Protein 1YLX (pdb70)

Secondary structure (DSSP, 8-state):
--B-HHHHHHHHHHHH---TT--S-EEEEEEE-STTEEEEEEEE-STT--EE--EEE-TTS-EEE--S-EEEEETTEEEEEE-STTT--TTT--/--B-HHHHHHHHHHHH---TT--S-EEEEEEE-STTEEEEEEEE-STT--EE--EEE-TTS-EEE--S-EEEEETTEEEEEE-STTT--HHHH-

CATH classification: 3.30.70.1480

Solvent-accessible surface area: 10688 Å² total

Radius of gyration: 16.12 Å; Cα contacts (8 Å, |Δi|>4): 373; chains: 2; bounding box: 30×35×43 Å

B-factor: mean 19.8, std 9.34, range [5.17, 59.85]

Nearest PDB structures (foldseek):
  1ylx-assembly1_B  TM=1.006E+00  e=6.248E-15  Geobacillus stearothermophilus
  6ezd-assembly2_D  TM=4.744E-01  e=3.913E+00  Candidatus Methanomethylophilus alvi Mx1201
  8cgm-assembly2_B  TM=3.821E-01  e=2.788E+00  Porphyromonas gingivalis ATCC 33277
  6jp2-assembly2_D  TM=4.304E-01  e=3.698E+00  Methanomethylophilus alvi
  3dsq-assembly1_A  TM=4.473E-01  e=9.133E+00  Desulfitobacterium hafniense

Organism: Geobacillus kaustophilus (strain HTA426) (NCBI:txid235909)

Structure (mmCIF, N/CA/C/O backbone):
data_1YLX
#
_entry.id   1YLX
#
_cell.length_a   34.189
_cell.length_b   70.156
_cell.length_c   81.361
_cell.angle_alpha   90.00
_cell.angle_beta   90.00
_cell.angle_gamma   90.00
#
_symmetry.space_group_name_H-M   'P 21 21 21'
#
loop_
_entity.id
_entity.type
_entity.pdbx_description
1 polymer 'hypothetical protein APC35702'
2 water water
#
loop_
_atom_site.group_PDB
_atom_site.id
_atom_site.type_symbol
_atom_site.label_atom_id
_atom_site.label_alt_id
_atom_site.label_comp_id
_atom_site.label_asym_id
_atom_site.label_entity_id
_atom_site.label_seq_id
_atom_site.pdbx_PDB_ins_code
_atom_site.Cartn_x
_atom_site.Cartn_y
_atom_site.Cartn_z
_atom_site.occupancy
_atom_site.B_iso_or_equiv
_atom_site.auth_seq_id
_atom_site.auth_comp_id
_atom_site.auth_asym_id
_atom_site.auth_atom_id
_atom_site.pdbx_PDB_model_num
ATOM 9 N N . GLU A 1 5 ? 32.179 47.171 -3.152 1.00 40.55 2 GLU A N 1
ATOM 10 C CA . GLU A 1 5 ? 31.126 48.127 -3.483 1.00 37.85 2 GLU A CA 1
ATOM 11 C C . GLU A 1 5 ? 30.021 48.146 -2.431 1.00 34.19 2 GLU A C 1
ATOM 12 O O . GLU A 1 5 ? 29.072 47.364 -2.497 1.00 35.26 2 GLU A O 1
ATOM 18 N N . PHE A 1 6 ? 30.148 49.049 -1.465 1.00 29.92 3 PHE A N 1
ATOM 19 C CA . PHE A 1 6 ? 29.165 49.174 -0.396 1.00 26.00 3 PHE A CA 1
ATOM 20 C C . PHE A 1 6 ? 27.923 49.955 -0.805 1.00 24.75 3 PHE A C 1
ATOM 21 O O . PHE A 1 6 ? 27.996 50.926 -1.563 1.00 23.40 3 PHE A O 1
ATOM 29 N N . ALA A 1 7 ? 26.780 49.514 -0.291 1.00 21.49 4 ALA A N 1
ATOM 30 C CA . ALA A 1 7 ? 25.500 50.152 -0.557 1.00 19.62 4 ALA A CA 1
ATOM 31 C C . ALA A 1 7 ? 24.633 49.974 0.681 1.00 18.87 4 ALA A C 1
ATOM 32 O O . ALA A 1 7 ? 24.779 48.992 1.411 1.00 17.73 4 ALA A O 1
ATOM 34 N N . PRO A 1 8 ? 23.726 50.926 0.944 1.00 17.50 5 PRO A N 1
ATOM 35 C CA . PRO A 1 8 ? 22.850 50.830 2.115 1.00 17.19 5 PRO A CA 1
ATOM 36 C C . PRO A 1 8 ? 22.098 49.507 2.104 1.00 16.55 5 PRO A C 1
ATOM 37 O O . PRO A 1 8 ? 21.801 48.966 1.039 1.00 15.43 5 PRO A O 1
ATOM 41 N N . ARG A 1 9 ? 21.798 48.984 3.287 1.00 15.39 6 ARG A N 1
ATOM 42 C CA . ARG A 1 9 ? 21.082 47.719 3.380 1.00 15.14 6 ARG A CA 1
ATOM 43 C C . ARG A 1 9 ? 19.797 47.736 2.556 1.00 15.62 6 ARG A C 1
ATOM 44 O O . ARG A 1 9 ? 19.500 46.778 1.845 1.00 14.90 6 ARG A O 1
ATOM 52 N N . SER A 1 10 ? 19.041 48.827 2.655 1.00 15.00 7 SER A N 1
ATOM 53 C CA . SER A 1 10 ? 17.780 48.950 1.924 1.00 15.71 7 SER A CA 1
ATOM 54 C C . SER A 1 10 ? 17.952 48.732 0.425 1.00 15.32 7 SER A C 1
ATOM 55 O O . SER A 1 10 ? 17.097 48.130 -0.222 1.00 15.59 7 SER A O 1
ATOM 58 N N . VAL A 1 11 ? 19.060 49.223 -0.125 1.00 14.71 8 VAL A N 1
ATOM 59 C CA . VAL A 1 11 ? 19.340 49.073 -1.549 1.00 14.28 8 VAL A CA 1
ATOM 60 C C . VAL A 1 11 ? 19.579 47.606 -1.891 1.00 13.55 8 VAL A C 1
ATOM 61 O O . VAL A 1 11 ? 19.061 47.098 -2.883 1.00 13.63 8 VAL A O 1
ATOM 65 N N . VAL A 1 12 ? 20.369 46.932 -1.062 1.00 11.40 9 VAL A N 1
ATOM 66 C CA . VAL A 1 12 ? 20.669 45.519 -1.273 1.00 12.21 9 VAL A CA 1
ATOM 67 C C . VAL A 1 12 ? 19.397 44.677 -1.185 1.00 11.59 9 VAL A C 1
ATOM 68 O O . VAL A 1 12 ? 19.143 43.826 -2.045 1.00 10.03 9 VAL A O 1
ATOM 72 N N . ILE A 1 13 ? 18.593 44.924 -0.155 1.00 11.25 10 ILE A N 1
ATOM 73 C CA . ILE A 1 13 ? 17.349 44.183 0.024 1.00 12.88 10 ILE A CA 1
ATOM 74 C C . ILE A 1 13 ? 16.437 44.355 -1.188 1.00 13.72 10 ILE A C 1
ATOM 75 O O . ILE A 1 13 ? 15.895 43.384 -1.701 1.00 12.57 10 ILE A O 1
ATOM 80 N N . GLU A 1 14 ? 16.269 45.590 -1.649 1.00 13.28 11 GLU A N 1
ATOM 81 C CA . GLU A 1 14 ? 15.417 45.831 -2.806 1.00 14.15 11 GLU A CA 1
ATOM 82 C C . GLU A 1 14 ? 15.894 45.093 -4.054 1.00 12.82 11 GLU A C 1
ATOM 83 O O . GLU A 1 14 ? 15.081 44.669 -4.871 1.00 13.08 11 GLU A O 1
ATOM 89 N N . GLU A 1 15 ? 17.205 44.931 -4.213 1.00 12.24 12 GLU A N 1
ATOM 90 C CA . GLU A 1 15 ? 17.713 44.216 -5.374 1.00 13.04 12 GLU A CA 1
ATOM 91 C C . GLU A 1 15 ? 17.330 42.737 -5.270 1.00 12.13 12 GLU A C 1
ATOM 92 O O . GLU A 1 15 ? 17.042 42.087 -6.277 1.00 11.25 12 GLU A O 1
ATOM 98 N N . PHE A 1 16 ? 17.327 42.201 -4.054 1.00 10.96 13 PHE A N 1
ATOM 99 C CA . PHE A 1 16 ? 16.937 40.806 -3.882 1.00 9.57 13 PHE A CA 1
ATOM 100 C C . PHE A 1 16 ? 15.435 40.693 -4.110 1.00 11.08 13 PHE A C 1
ATOM 101 O O . PHE A 1 16 ? 14.954 39.706 -4.665 1.00 12.19 13 PHE A O 1
ATOM 109 N N . ILE A 1 17 ? 14.691 41.710 -3.687 1.00 10.93 14 ILE A N 1
ATOM 110 C CA . ILE A 1 17 ? 13.246 41.693 -3.874 1.00 12.13 14 ILE A CA 1
ATOM 111 C C . ILE A 1 17 ? 12.895 41.731 -5.362 1.00 13.09 14 ILE A C 1
ATOM 112 O O . ILE A 1 17 ? 11.922 41.104 -5.787 1.00 12.79 14 ILE A O 1
ATOM 117 N N . ASP A 1 18 ? 13.694 42.437 -6.159 1.00 13.55 15 ASP A N 1
ATOM 118 C CA . ASP A 1 18 ? 13.427 42.521 -7.597 1.00 16.80 15 ASP A CA 1
ATOM 119 C C . ASP A 1 18 ? 13.484 41.163 -8.287 1.00 17.05 15 ASP A C 1
ATOM 120 O O . ASP A 1 18 ? 12.774 40.922 -9.261 1.00 17.29 15 ASP A O 1
ATOM 125 N N . THR A 1 19 ? 14.337 40.278 -7.786 1.00 15.79 16 THR A N 1
ATOM 126 C CA . THR A 1 19 ? 14.494 38.957 -8.377 1.00 16.14 16 THR A CA 1
ATOM 127 C C . THR A 1 19 ? 13.517 37.927 -7.809 1.00 15.07 16 THR A C 1
ATOM 128 O O . THR A 1 19 ? 13.357 36.841 -8.365 1.00 15.21 16 THR A O 1
ATOM 132 N N . LEU A 1 20 ? 12.839 38.287 -6.724 1.00 15.96 17 LEU A N 1
ATOM 133 C CA . LEU A 1 20 ? 11.897 37.385 -6.066 1.00 16.66 17 LEU A CA 1
ATOM 134 C C . LEU A 1 20 ? 10.806 36.821 -6.984 1.00 16.17 17 LEU A C 1
ATOM 135 O O . LEU A 1 20 ? 10.714 35.607 -7.167 1.00 15.42 17 LEU A O 1
ATOM 140 N N . GLU A 1 21 ? 9.981 37.694 -7.556 1.00 17.27 18 GLU A N 1
ATOM 141 C CA . GLU A 1 21 ? 8.902 37.255 -8.442 1.00 18.29 18 GLU A CA 1
ATOM 142 C C . GLU A 1 21 ? 9.422 36.497 -9.667 1.00 16.72 18 GLU A C 1
ATOM 143 O O . GLU A 1 21 ? 8.873 35.458 -10.038 1.00 17.53 18 GLU A O 1
ATOM 149 N N . PRO A 1 22 ? 10.477 37.009 -10.32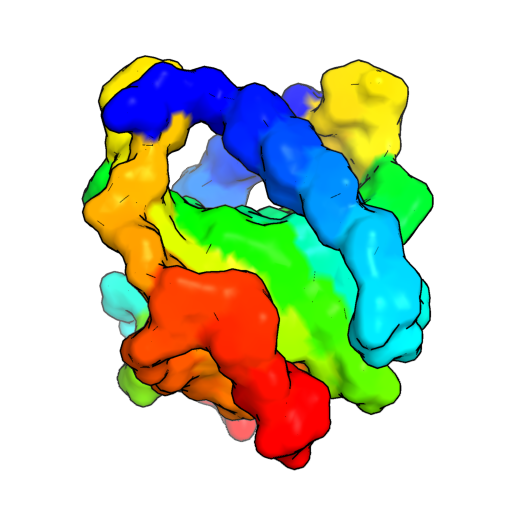0 1.00 16.57 19 PRO A N 1
ATOM 150 C CA . PRO A 1 22 ? 11.007 36.306 -11.494 1.00 15.54 19 PRO A CA 1
ATOM 151 C C . PRO A 1 22 ? 11.476 34.893 -11.145 1.00 16.49 19 PRO A C 1
ATOM 152 O O . PRO A 1 22 ? 11.258 33.944 -11.903 1.00 14.00 19 PRO A O 1
ATOM 172 N N . GLU A 1 25 ? 8.447 32.593 -10.477 1.00 13.88 22 GLU A N 1
ATOM 173 C CA . GLU A 1 25 ? 7.785 32.205 -11.717 1.00 13.10 22 GLU A CA 1
ATOM 174 C C . GLU A 1 25 ? 8.618 31.180 -12.476 1.00 12.99 22 GLU A C 1
ATOM 175 O O . GLU A 1 25 ? 8.088 30.197 -12.983 1.00 13.97 22 GLU A O 1
ATOM 181 N N . ALA A 1 26 ? 9.925 31.408 -12.545 1.00 13.07 23 ALA A N 1
ATOM 182 C CA . ALA A 1 26 ? 10.816 30.504 -13.264 1.00 14.97 23 ALA A CA 1
ATOM 183 C C . ALA A 1 26 ? 10.860 29.091 -12.690 1.00 15.70 23 ALA A C 1
ATOM 184 O O . ALA A 1 26 ? 10.973 28.117 -13.439 1.00 16.27 23 ALA A O 1
ATOM 186 N N . TYR A 1 27 ? 10.767 28.971 -11.369 1.00 14.95 24 TYR A N 1
ATOM 187 C CA . TYR A 1 27 ? 10.828 27.658 -10.732 1.00 15.29 24 TYR A CA 1
ATOM 188 C C . TYR A 1 27 ? 9.498 27.162 -10.173 1.00 16.62 24 TYR A C 1
ATOM 189 O O . TYR A 1 27 ? 9.447 26.133 -9.494 1.00 17.33 24 TYR A O 1
ATOM 198 N N . GLY A 1 28 ? 8.422 27.884 -10.472 1.00 17.14 25 GLY A N 1
ATOM 199 C CA .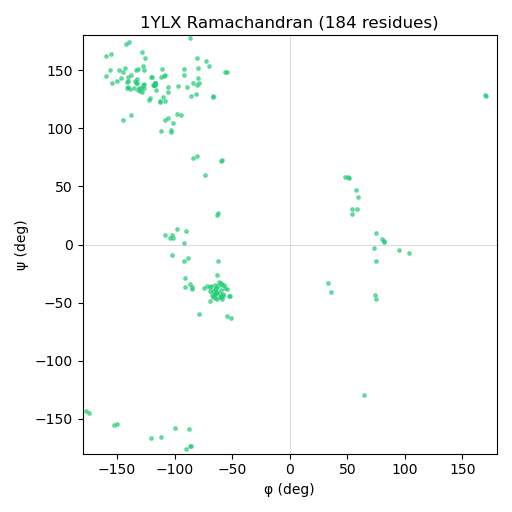 GLY A 1 28 ? 7.103 27.493 -10.000 1.00 17.61 25 GLY A CA 1
ATOM 200 C C . GLY A 1 28 ? 6.999 27.420 -8.489 1.00 19.49 25 GLY A C 1
ATOM 201 O O . GLY A 1 28 ? 6.370 26.512 -7.943 1.00 19.74 25 GLY A O 1
ATOM 202 N N . LEU A 1 29 ? 7.609 28.386 -7.810 1.00 18.86 26 LEU A N 1
ATOM 203 C CA . LEU A 1 29 ? 7.596 28.422 -6.353 1.00 19.39 26 LEU A CA 1
ATOM 204 C C . LEU A 1 29 ? 6.389 29.202 -5.859 1.00 20.52 26 LEU A C 1
ATOM 205 O O . LEU A 1 29 ? 6.072 30.275 -6.375 1.00 21.03 26 LEU A O 1
ATOM 210 N N . ASP A 1 30 ? 5.727 28.655 -4.847 1.00 21.38 27 ASP A N 1
ATOM 211 C CA . ASP A 1 30 ? 4.532 29.264 -4.278 1.00 22.25 27 ASP A CA 1
ATOM 212 C C . ASP A 1 30 ? 4.784 30.229 -3.119 1.00 20.08 27 ASP A C 1
ATOM 213 O O . ASP A 1 30 ? 4.098 31.241 -2.991 1.00 22.28 27 ASP A O 1
ATOM 218 N N . GLN A 1 31 ? 5.761 29.920 -2.275 1.00 19.29 28 GLN A N 1
ATOM 219 C CA . GLN A 1 31 ? 6.042 30.765 -1.120 1.00 17.95 28 GLN A CA 1
ATOM 220 C C . GLN A 1 31 ? 7.536 30.967 -0.895 1.00 15.69 28 GLN A C 1
ATOM 221 O O . GLN A 1 31 ? 8.253 30.039 -0.522 1.00 14.43 28 GLN A O 1
ATOM 227 N N . VAL A 1 32 ? 7.994 32.193 -1.121 1.00 14.34 29 VAL A N 1
ATOM 228 C CA . VAL A 1 32 ? 9.404 32.533 -0.954 1.00 12.73 29 VAL A CA 1
ATOM 229 C C . VAL A 1 32 ? 9.512 33.914 -0.331 1.00 12.64 29 VAL A C 1
ATOM 230 O O . VAL A 1 32 ? 8.711 34.804 -0.625 1.00 12.65 29 VAL A O 1
ATOM 234 N N . GLY A 1 33 ? 10.506 34.094 0.530 1.00 11.17 30 GLY A N 1
ATOM 235 C CA . GLY A 1 33 ? 10.694 35.388 1.156 1.00 10.42 30 GLY A CA 1
ATOM 236 C C . GLY A 1 33 ? 12.168 35.729 1.239 1.00 8.97 30 GLY A C 1
ATOM 237 O O . GLY A 1 33 ? 13.014 34.904 0.891 1.00 9.56 30 GLY A O 1
ATOM 238 N N . ILE A 1 34 ? 12.473 36.945 1.686 1.00 7.78 31 ILE A N 1
ATOM 239 C CA . ILE A 1 34 ? 13.859 37.385 1.829 1.00 7.18 31 ILE A CA 1
ATOM 240 C C . ILE A 1 34 ? 14.419 36.916 3.165 1.00 7.17 31 ILE A C 1
ATOM 241 O O . ILE A 1 34 ? 13.745 36.972 4.191 1.00 9.04 31 ILE A O 1
ATOM 246 N N . PHE A 1 35 ? 15.669 36.469 3.135 1.00 7.15 32 PHE A N 1
ATOM 247 C CA . PHE A 1 35 ? 16.370 35.965 4.310 1.00 8.36 32 PHE A CA 1
ATOM 248 C C . PHE A 1 35 ? 17.594 36.825 4.615 1.00 8.40 32 PHE A C 1
ATOM 249 O O . PHE A 1 35 ? 18.329 37.209 3.705 1.00 9.90 32 PHE A O 1
ATOM 257 N N . GLU A 1 36 ? 17.802 37.124 5.895 1.00 8.02 33 GLU A N 1
ATOM 258 C CA . GLU A 1 36 ? 18.963 37.901 6.328 1.00 9.45 33 GLU A CA 1
ATOM 259 C C . GLU A 1 36 ? 19.497 37.326 7.630 1.00 10.64 33 GLU A C 1
ATOM 260 O O . GLU A 1 36 ? 18.734 36.920 8.501 1.00 10.92 33 GLU A O 1
ATOM 266 N N . GLU A 1 37 ? 20.813 37.288 7.763 1.00 9.18 34 GLU A N 1
ATOM 267 C CA . GLU A 1 37 ? 21.410 36.813 8.996 1.00 10.64 34 GLU A CA 1
ATOM 268 C C . GLU A 1 37 ? 22.624 37.673 9.293 1.00 12.35 34 GLU A C 1
ATOM 269 O O . GLU A 1 37 ? 23.408 37.979 8.394 1.00 11.50 34 GLU A O 1
ATOM 275 N N . HIS A 1 38 ? 22.747 38.091 10.549 1.00 12.95 35 HIS A N 1
ATOM 276 C CA . HIS A 1 38 ? 23.870 38.918 10.978 1.00 16.28 35 HIS A CA 1
ATOM 277 C C . HIS A 1 38 ? 24.909 37.964 11.539 1.00 19.19 35 HIS A C 1
ATOM 278 O O . HIS A 1 38 ? 24.689 37.347 12.581 1.00 18.64 35 HIS A O 1
ATOM 285 N N . GLY A 1 39 ? 26.032 37.836 10.840 1.00 20.38 36 GLY A N 1
ATOM 286 C CA . GLY A 1 39 ? 27.080 36.934 11.283 1.00 22.58 36 GLY A CA 1
ATOM 287 C C . GLY A 1 39 ? 28.035 37.567 12.274 1.00 23.95 36 GLY A C 1
ATOM 288 O O . GLY A 1 39 ? 27.823 38.692 12.725 1.00 24.27 36 GLY A O 1
ATOM 289 N N . GLU A 1 40 ? 29.090 36.837 12.618 1.00 26.82 37 GLU A N 1
ATOM 290 C CA . GLU A 1 40 ? 30.085 37.343 13.556 1.00 27.79 37 GLU A CA 1
ATOM 291 C C . GLU A 1 40 ? 31.025 38.290 12.824 1.00 26.24 37 GLU A C 1
ATOM 292 O O . GLU A 1 40 ? 31.242 38.151 11.618 1.00 27.36 37 GLU A O 1
ATOM 298 N N . GLY A 1 41 ? 31.582 39.250 13.552 1.00 24.18 38 GLY A N 1
ATOM 299 C CA . GLY A 1 41 ? 32.487 40.199 12.934 1.00 22.98 38 GLY A CA 1
ATOM 300 C C . GLY A 1 41 ? 31.761 41.042 11.904 1.00 22.32 38 GLY A C 1
ATOM 301 O O . GLY A 1 41 ? 30.701 41.597 12.184 1.00 21.49 38 GLY A O 1
ATOM 302 N N . ASN A 1 42 ? 32.320 41.131 10.704 1.00 22.01 39 ASN A N 1
ATOM 303 C CA . ASN A 1 42 ? 31.698 41.923 9.649 1.00 23.46 39 ASN A CA 1
ATOM 304 C C . ASN A 1 42 ? 30.863 41.080 8.686 1.00 23.69 39 ASN A C 1
ATOM 305 O O . ASN A 1 42 ? 30.472 41.554 7.619 1.00 25.06 39 ASN A O 1
ATOM 310 N N . ARG A 1 43 ? 30.574 39.838 9.065 1.00 22.75 40 ARG A N 1
ATOM 311 C CA . ARG A 1 43 ? 29.807 38.949 8.198 1.00 18.70 40 ARG A CA 1
ATOM 312 C C . ARG A 1 43 ? 28.296 39.206 8.212 1.00 17.38 40 ARG A C 1
ATOM 313 O O . ARG A 1 43 ? 27.694 39.453 9.259 1.00 15.40 40 ARG A O 1
ATOM 321 N N . TYR A 1 44 ? 27.693 39.145 7.030 1.00 14.40 41 TYR A N 1
ATOM 322 C CA . TYR A 1 44 ? 26.254 39.351 6.880 1.00 13.80 41 TYR A CA 1
ATOM 323 C C . TYR A 1 44 ? 25.812 38.450 5.738 1.00 12.37 41 TYR A C 1
ATOM 324 O O . TYR A 1 44 ? 26.539 38.277 4.760 1.00 15.20 41 TYR A O 1
ATOM 333 N N . TYR A 1 45 ? 24.623 37.874 5.849 1.00 9.72 42 TYR A N 1
ATOM 334 C CA . TYR A 1 45 ? 24.149 36.977 4.811 1.00 8.60 42 TYR A CA 1
ATOM 335 C C . TYR A 1 45 ? 22.777 37.391 4.316 1.00 8.85 42 TYR A C 1
ATOM 336 O O . TYR A 1 45 ? 21.893 37.722 5.108 1.00 9.98 42 TYR A O 1
ATOM 345 N N . VAL A 1 46 ? 22.613 37.392 2.999 1.00 7.94 43 VAL A N 1
ATOM 346 C CA . VAL A 1 46 ? 21.337 37.756 2.398 1.00 7.52 43 VAL A CA 1
ATOM 347 C C . VAL A 1 46 ? 20.963 36.748 1.331 1.00 6.77 43 VAL A C 1
ATOM 348 O O . VAL A 1 46 ? 21.803 36.306 0.544 1.00 7.40 43 VAL A O 1
ATOM 352 N N . GLY A 1 47 ? 19.689 36.385 1.302 1.00 6.21 44 GLY A N 1
ATOM 353 C CA . GLY A 1 47 ? 19.241 35.430 0.315 1.00 7.29 44 GLY A CA 1
ATOM 354 C C . GLY A 1 47 ? 17.743 35.239 0.352 1.00 5.92 44 GLY A C 1
ATOM 355 O O . GLY A 1 47 ? 16.989 36.170 0.627 1.00 6.43 44 GLY A O 1
ATOM 356 N N . TYR A 1 48 ? 17.322 34.009 0.094 1.00 7.21 45 TYR A N 1
ATOM 357 C CA . TYR A 1 48 ? 15.909 33.670 0.065 1.00 7.22 45 TYR A CA 1
ATOM 358 C C . TYR A 1 48 ? 15.624 32.421 0.872 1.00 9.61 45 TYR A C 1
ATOM 359 O O . TYR A 1 48 ? 16.482 31.561 1.016 1.00 8.83 45 TYR A O 1
ATOM 368 N N . THR A 1 49 ? 14.411 32.336 1.406 1.00 9.32 46 THR A N 1
ATOM 369 C CA . THR A 1 49 ? 13.999 31.133 2.108 1.00 9.78 46 THR A CA 1
ATOM 370 C C . THR A 1 49 ? 12.760 30.687 1.367 1.00 10.65 46 THR A C 1
ATOM 371 O O . THR A 1 49 ? 11.817 31.455 1.180 1.00 9.51 46 THR A O 1
ATOM 375 N N . ILE A 1 50 ? 12.804 29.444 0.909 1.00 11.29 47 ILE A N 1
ATOM 376 C CA . ILE A 1 50 ? 11.723 28.844 0.154 1.00 13.86 47 ILE A CA 1
ATOM 377 C C . ILE A 1 50 ? 10.981 27.854 1.029 1.00 15.00 47 ILE A C 1
ATOM 378 O O . ILE A 1 50 ? 11.599 27.067 1.747 1.00 15.24 47 ILE A O 1
ATOM 383 N N . ASN A 1 51 ? 9.657 27.909 0.977 1.00 16.85 48 ASN A N 1
ATOM 384 C CA . ASN A 1 51 ? 8.837 26.978 1.729 1.00 19.73 48 ASN A CA 1
ATOM 385 C C . ASN A 1 51 ? 8.352 25.983 0.690 1.00 21.88 48 ASN A C 1
ATOM 386 O O . ASN A 1 51 ? 7.412 26.263 -0.052 1.00 23.55 48 ASN A O 1
ATOM 391 N N . LYS A 1 52 ? 9.020 24.840 0.616 1.00 24.61 49 LYS A N 1
ATOM 392 C CA . LYS A 1 52 ? 8.642 23.803 -0.331 1.00 28.82 49 LYS A CA 1
ATOM 393 C C . LYS A 1 52 ? 7.900 22.720 0.440 1.00 29.60 49 LYS A C 1
ATOM 394 O O . LYS A 1 52 ? 8.514 21.854 1.066 1.00 29.65 49 LYS A O 1
ATOM 400 N N . ASP A 1 53 ? 6.575 22.792 0.402 1.00 31.91 50 ASP A N 1
ATOM 401 C CA . ASP A 1 53 ? 5.721 21.836 1.093 1.00 33.97 50 ASP A CA 1
ATOM 402 C C . ASP A 1 53 ? 6.120 21.696 2.560 1.00 33.90 50 ASP A C 1
ATOM 403 O O . ASP A 1 53 ? 6.443 20.605 3.030 1.00 34.32 50 ASP A O 1
ATOM 408 N N . ASP A 1 54 ? 6.100 22.820 3.269 1.00 33.48 51 ASP A N 1
ATOM 409 C CA . ASP A 1 54 ? 6.436 22.869 4.688 1.00 32.56 51 ASP A CA 1
ATOM 410 C C . ASP A 1 54 ? 7.924 22.751 4.998 1.00 29.47 51 ASP A C 1
ATOM 411 O O . ASP A 1 54 ? 8.344 23.027 6.122 1.00 29.24 51 ASP A O 1
ATOM 416 N N . GLU A 1 55 ? 8.723 22.335 4.021 1.00 26.01 52 GLU A N 1
ATOM 417 C CA . GLU A 1 55 ? 10.161 22.240 4.249 1.00 23.24 52 GLU A CA 1
ATOM 418 C C . GLU A 1 55 ? 10.776 23.601 3.941 1.00 20.73 52 GLU A C 1
ATOM 419 O O . GLU A 1 55 ? 10.551 24.160 2.868 1.00 19.82 52 GLU A O 1
ATOM 433 N N . ILE A 1 57 ? 13.868 25.817 3.001 1.00 12.44 54 ILE A N 1
ATOM 434 C CA . ILE A 1 57 ? 15.192 25.729 2.400 1.00 11.66 54 ILE A CA 1
ATOM 435 C C . ILE A 1 57 ? 15.671 27.152 2.165 1.00 10.84 54 ILE A C 1
ATOM 436 O O . ILE A 1 57 ? 14.955 27.967 1.582 1.00 13.35 54 ILE A O 1
ATOM 441 N N . THR A 1 58 ? 16.874 27.451 2.634 1.00 9.72 55 THR A N 1
ATOM 442 C CA . THR A 1 58 ? 17.423 28.794 2.496 1.00 10.08 55 THR A CA 1
ATOM 443 C C . THR A 1 58 ? 18.682 28.824 1.642 1.00 11.29 55 THR A C 1
ATOM 444 O O . THR A 1 58 ? 19.534 27.942 1.734 1.00 12.18 55 THR A O 1
ATOM 448 N N . ILE A 1 59 ? 18.789 29.842 0.800 1.00 12.62 56 ILE A N 1
ATOM 449 C CA . ILE A 1 59 ? 19.970 30.002 -0.033 1.00 12.83 56 ILE A CA 1
ATOM 450 C C . ILE A 1 59 ? 20.462 31.420 0.212 1.00 11.36 56 ILE A C 1
ATOM 451 O O . ILE A 1 59 ? 19.667 32.353 0.294 1.00 11.62 56 ILE A O 1
ATOM 456 N N . HIS A 1 60 ? 21.768 31.596 0.358 1.00 9.11 57 HIS A N 1
ATOM 457 C CA . HIS A 1 60 ? 22.259 32.937 0.626 1.00 8.74 57 HIS A CA 1
ATOM 458 C C . HIS A 1 60 ? 23.652 33.223 0.106 1.00 9.69 57 HIS A C 1
ATOM 459 O O . HIS A 1 60 ? 24.407 32.308 -0.224 1.00 10.51 57 HIS A O 1
ATOM 474 N N . PRO A 1 62 ? 27.270 35.758 0.714 1.00 11.31 59 PRO A N 1
ATOM 475 C CA . PRO A 1 62 ? 28.043 36.418 1.765 1.00 11.80 59 PRO A CA 1
ATOM 476 C C . PRO A 1 62 ? 28.318 37.899 1.508 1.00 13.60 59 PRO A C 1
ATOM 477 O O . PRO A 1 62 ? 28.754 38.287 0.421 1.00 14.32 59 PRO A O 1
ATOM 481 N N . PHE A 1 63 ? 28.058 38.713 2.524 1.00 13.21 60 PHE A N 1
ATOM 482 C CA . PHE A 1 63 ? 28.273 40.150 2.456 1.00 14.44 60 PHE A CA 1
ATOM 483 C C . PHE A 1 63 ? 29.157 40.598 3.604 1.00 16.40 60 PHE A C 1
ATOM 484 O O . PHE A 1 63 ? 29.316 39.894 4.607 1.00 15.13 60 PHE A O 1
ATOM 492 N N . VAL A 1 64 ? 29.741 41.774 3.437 1.00 18.21 61 VAL A N 1
ATOM 493 C CA . VAL A 1 64 ? 30.579 42.374 4.454 1.00 19.27 61 VAL A CA 1
ATOM 494 C C . VAL A 1 64 ? 29.843 43.644 4.842 1.00 19.48 61 VAL A C 1
ATOM 495 O O . VAL A 1 64 ? 29.374 44.383 3.974 1.00 19.04 61 VAL A O 1
ATOM 499 N N . LYS A 1 65 ? 29.708 43.877 6.141 1.00 20.08 62 LYS A N 1
ATOM 500 C CA . LYS A 1 65 ? 29.035 45.068 6.626 1.00 21.98 62 LYS A CA 1
ATOM 501 C C . LYS A 1 65 ? 30.094 45.990 7.214 1.00 24.40 62 LYS A C 1
ATOM 502 O O . LYS A 1 65 ? 30.846 45.585 8.096 1.00 25.18 62 LYS A O 1
ATOM 508 N N . ASN A 1 66 ? 30.177 47.221 6.717 1.00 24.97 63 ASN A N 1
ATOM 509 C CA . ASN A 1 66 ? 31.167 48.150 7.251 1.00 26.44 63 ASN A CA 1
ATOM 510 C C . ASN A 1 66 ? 30.606 48.884 8.463 1.00 27.15 63 ASN A C 1
ATOM 511 O O . ASN A 1 66 ? 29.453 48.674 8.844 1.00 25.09 63 ASN A O 1
ATOM 516 N N . GLU A 1 67 ? 31.427 49.734 9.075 1.00 29.51 64 GLU A N 1
ATOM 517 C CA . GLU A 1 67 ? 31.007 50.486 10.253 1.00 31.18 64 GLU A CA 1
ATOM 518 C C . GLU A 1 67 ? 29.846 51.436 9.980 1.00 31.38 64 GLU A C 1
ATOM 519 O O . GLU A 1 67 ? 29.216 51.936 10.913 1.00 31.45 64 GLU A O 1
ATOM 525 N N . ARG A 1 68 ? 29.563 51.681 8.705 1.00 31.10 65 ARG A N 1
ATOM 526 C CA . ARG A 1 68 ? 28.476 52.576 8.324 1.00 30.66 65 ARG A CA 1
ATOM 527 C C . ARG A 1 68 ? 27.160 51.826 8.119 1.00 29.76 65 ARG A C 1
ATOM 528 O O . ARG A 1 68 ? 26.144 52.424 7.767 1.00 30.89 65 ARG A O 1
ATOM 536 N N . GLY A 1 69 ? 27.185 50.515 8.337 1.00 28.72 66 GLY A N 1
ATOM 537 C CA . GLY A 1 69 ? 25.982 49.716 8.179 1.00 26.84 66 GLY A CA 1
ATOM 538 C C . GLY A 1 69 ? 25.690 49.321 6.744 1.00 25.06 66 GLY A C 1
ATOM 539 O O . GLY A 1 69 ? 24.676 48.682 6.467 1.00 24.84 66 GLY A O 1
ATOM 540 N N . GLU A 1 70 ? 26.572 49.706 5.828 1.00 23.83 67 GLU A N 1
ATOM 541 C CA . GLU A 1 70 ? 26.401 49.374 4.418 1.00 21.55 67 GLU A CA 1
ATOM 542 C C . GLU A 1 70 ? 26.851 47.945 4.145 1.00 19.03 67 GLU A C 1
ATOM 543 O O . GLU A 1 70 ? 27.621 47.363 4.913 1.00 18.75 67 GLU A O 1
ATOM 549 N N . LEU A 1 71 ? 26.387 47.391 3.032 1.00 15.14 68 LEU A N 1
ATOM 550 C CA . LEU A 1 71 ? 26.734 46.029 2.664 1.00 15.08 68 LEU A CA 1
ATOM 551 C C . LEU A 1 71 ? 27.432 45.944 1.320 1.00 15.59 68 LEU A C 1
ATOM 552 O O . LEU A 1 71 ? 27.110 46.685 0.388 1.00 15.50 68 LEU A O 1
ATOM 557 N N . ALA A 1 72 ? 28.380 45.016 1.232 1.00 15.15 69 ALA A N 1
ATOM 558 C CA . ALA A 1 72 ? 29.128 44.773 0.009 1.00 14.46 69 ALA A CA 1
ATOM 559 C C . ALA A 1 72 ? 29.210 43.266 -0.202 1.00 14.60 69 ALA A C 1
ATOM 560 O O . ALA A 1 72 ? 29.484 42.519 0.743 1.00 15.94 69 ALA A O 1
ATOM 562 N N . LEU A 1 73 ? 28.958 42.814 -1.428 1.00 14.58 70 LEU A N 1
ATOM 563 C CA . LEU A 1 73 ? 29.029 41.390 -1.734 1.00 16.32 70 LEU A CA 1
ATOM 564 C C . LEU A 1 73 ? 30.486 40.962 -1.599 1.00 18.29 70 LEU A C 1
ATOM 565 O O . LEU A 1 73 ? 31.378 41.571 -2.193 1.00 19.10 70 LEU A O 1
ATOM 570 N N . GLU A 1 74 ? 30.721 39.915 -0.817 1.00 17.53 71 GLU A N 1
ATOM 571 C CA . GLU A 1 74 ? 32.074 39.427 -0.579 1.00 20.74 71 GLU A CA 1
ATOM 572 C C . GLU A 1 74 ? 32.586 38.441 -1.617 1.00 21.06 71 GLU A C 1
ATOM 573 O O . GLU A 1 74 ? 33.775 38.427 -1.930 1.00 22.54 71 GLU A O 1
ATOM 579 N N . LYS A 1 75 ? 31.696 37.620 -2.156 1.00 19.32 72 LYS A N 1
ATOM 580 C CA . LYS A 1 75 ? 32.105 36.612 -3.122 1.00 20.94 72 LYS A CA 1
ATOM 581 C C . LYS A 1 75 ? 30.917 36.141 -3.953 1.00 20.01 72 LYS A C 1
ATOM 582 O O . LYS A 1 75 ? 29.799 36.059 -3.448 1.00 19.54 72 LYS A O 1
ATOM 588 N N . GLN A 1 76 ? 31.162 35.836 -5.226 1.00 17.00 73 GLN A N 1
ATOM 589 C CA . GLN A 1 76 ? 30.110 35.359 -6.120 1.00 15.32 73 GLN A CA 1
ATOM 590 C C . GLN A 1 76 ? 29.892 33.873 -5.861 1.00 16.06 73 GLN A C 1
ATOM 591 O O . GLN A 1 76 ? 30.327 33.020 -6.634 1.00 16.89 73 GLN A O 1
ATOM 597 N N . GLU A 1 77 ? 29.218 33.568 -4.756 1.00 14.21 74 GLU A N 1
ATOM 598 C CA . GLU A 1 77 ? 28.950 32.187 -4.381 1.00 13.53 74 GLU A CA 1
ATOM 599 C C . GLU A 1 77 ? 27.701 32.101 -3.519 1.00 13.56 74 GLU A C 1
ATOM 600 O O . GLU A 1 77 ? 27.480 32.940 -2.646 1.00 13.22 74 GLU A O 1
ATOM 606 N N . TRP A 1 78 ? 26.891 31.084 -3.785 1.00 12.54 75 TRP A N 1
ATOM 607 C CA . TRP A 1 78 ? 25.670 30.845 -3.034 1.00 12.96 75 TRP A CA 1
ATOM 608 C C . TRP A 1 78 ? 25.851 29.616 -2.163 1.00 13.77 75 TRP A C 1
ATOM 609 O O . TRP A 1 78 ? 26.539 28.669 -2.545 1.00 13.51 75 TRP A O 1
ATOM 620 N N . THR A 1 79 ? 25.229 29.645 -0.988 1.00 12.41 76 THR A N 1
ATOM 621 C CA . THR A 1 79 ? 25.271 28.539 -0.045 1.00 12.64 76 THR A CA 1
ATOM 622 C C . THR A 1 79 ? 23.833 28.049 0.090 1.00 12.92 76 THR A C 1
ATOM 623 O O . THR A 1 79 ? 22.905 28.855 0.120 1.00 13.81 76 THR A O 1
ATOM 627 N N . VAL A 1 80 ? 23.644 26.736 0.144 1.00 11.73 77 VAL A N 1
ATOM 628 C CA . VAL A 1 80 ? 22.305 26.177 0.281 1.00 12.69 77 VAL A CA 1
ATOM 629 C C . VAL A 1 80 ? 22.169 25.502 1.643 1.00 12.92 77 VAL A C 1
ATOM 630 O O . VAL A 1 80 ? 22.936 24.604 1.982 1.00 12.67 77 VAL A O 1
ATOM 634 N N . ARG A 1 81 ? 21.194 25.955 2.424 1.00 12.66 78 ARG A N 1
ATOM 635 C CA . ARG A 1 81 ? 20.951 25.393 3.744 1.00 13.44 78 ARG A CA 1
ATOM 636 C C . ARG A 1 81 ? 19.699 24.524 3.686 1.00 13.78 78 ARG A C 1
ATOM 637 O O . ARG A 1 81 ? 18.583 25.024 3.560 1.00 13.53 78 ARG A O 1
ATOM 645 N N . LYS A 1 82 ? 19.896 23.213 3.766 1.00 15.42 79 LYS A N 1
ATOM 646 C CA . LYS A 1 82 ? 18.786 22.275 3.721 1.00 17.30 79 LYS A CA 1
ATOM 647 C C . LYS A 1 82 ? 18.953 21.273 4.857 1.00 18.06 79 LYS A C 1
ATOM 648 O O . LYS A 1 82 ? 20.070 20.862 5.168 1.00 15.46 79 LYS A O 1
ATOM 654 N N . ASP A 1 83 ? 17.837 20.893 5.471 1.00 17.53 80 ASP A N 1
ATOM 655 C CA . ASP A 1 83 ? 17.849 19.948 6.581 1.00 20.18 80 ASP A CA 1
ATOM 656 C C . ASP A 1 83 ? 18.793 20.386 7.705 1.00 20.06 80 ASP A C 1
ATOM 657 O O . ASP A 1 83 ? 19.375 19.551 8.397 1.00 20.77 80 ASP A O 1
ATOM 662 N N . GLY A 1 84 ? 18.952 21.696 7.872 1.00 18.79 81 GLY A N 1
ATOM 663 C CA . GLY A 1 84 ? 19.809 22.215 8.927 1.00 19.00 81 GLY A CA 1
ATOM 664 C C . GLY A 1 84 ? 21.304 22.233 8.664 1.00 17.75 81 GLY A C 1
ATOM 665 O O . GLY A 1 84 ? 22.087 22.574 9.550 1.00 20.03 81 GLY A O 1
ATOM 666 N N . ARG A 1 85 ? 21.714 21.870 7.453 1.00 17.29 82 ARG A N 1
ATOM 667 C CA . ARG A 1 85 ? 23.131 21.855 7.113 1.00 17.82 82 ARG A CA 1
ATOM 668 C C . ARG A 1 85 ? 23.375 22.644 5.838 1.00 15.74 82 ARG A C 1
ATOM 669 O O . ARG A 1 85 ? 22.482 22.775 5.006 1.00 17.26 82 ARG A O 1
ATOM 677 N N . GLU A 1 86 ? 24.585 23.168 5.686 1.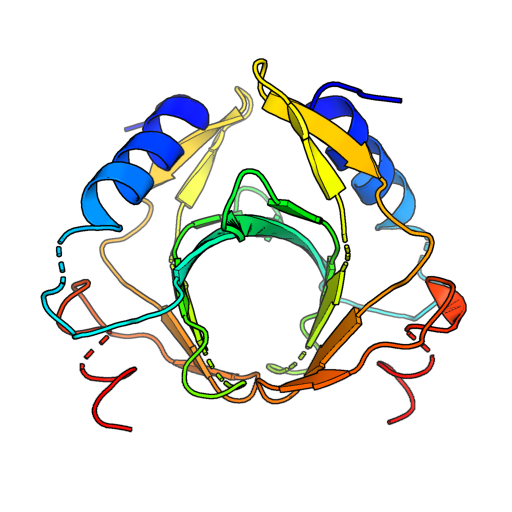00 16.47 83 GLU A N 1
ATOM 678 C CA . GLU A 1 86 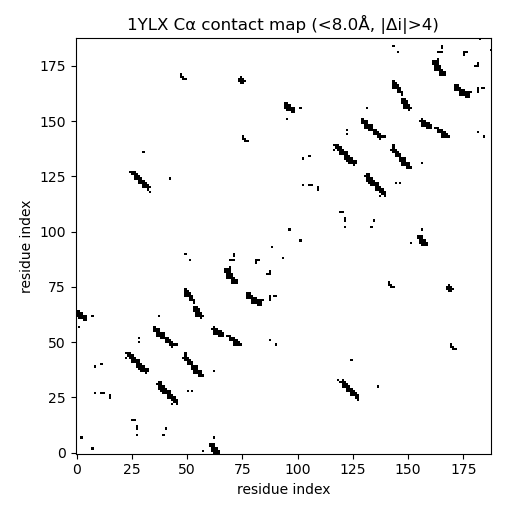? 24.898 23.963 4.509 1.00 16.39 83 GLU A CA 1
ATOM 679 C C . GLU A 1 86 ? 25.882 23.331 3.541 1.00 19.39 83 GLU A C 1
ATOM 680 O O . GLU A 1 86 ? 26.750 22.537 3.922 1.00 18.90 83 GLU A O 1
ATOM 686 N N . LYS A 1 87 ? 25.726 23.707 2.277 1.00 18.72 84 LYS A N 1
ATOM 687 C CA . LYS A 1 87 ? 26.575 23.236 1.194 1.00 20.37 84 LYS A CA 1
ATOM 688 C C . LYS A 1 87 ? 26.850 24.446 0.315 1.00 21.24 84 LYS A C 1
ATOM 689 O O . LYS A 1 87 ? 25.934 25.202 -0.004 1.00 19.37 84 LYS A O 1
ATOM 695 N N . LYS A 1 88 ? 28.106 24.646 -0.063 1.00 22.47 85 LYS A N 1
ATOM 696 C CA . LYS A 1 88 ? 28.437 25.774 -0.921 1.00 24.24 85 LYS A CA 1
ATOM 697 C C . LYS A 1 88 ? 29.064 25.305 -2.225 1.00 23.39 85 LYS A C 1
ATOM 698 O O . LYS A 1 88 ? 28.997 24.124 -2.562 1.00 24.18 85 LYS A O 1
ATOM 704 N N . GLY A 1 89 ? 29.655 26.239 -2.962 1.00 24.52 86 GLY A N 1
ATOM 705 C CA . GLY A 1 89 ? 30.279 25.893 -4.226 1.00 24.53 86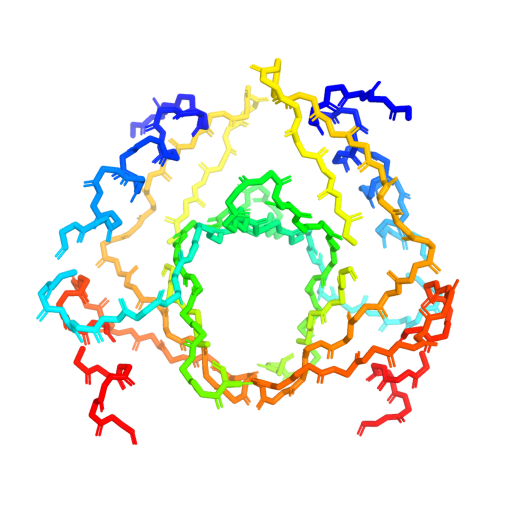 GLY A CA 1
ATOM 706 C C . GLY A 1 89 ? 29.437 26.299 -5.421 1.00 24.23 86 GLY A C 1
ATOM 707 O O . GLY A 1 89 ? 29.879 26.194 -6.565 1.00 26.46 86 GLY A O 1
ATOM 708 N N . PHE A 1 90 ? 28.218 26.761 -5.157 1.00 21.48 87 PHE A N 1
ATOM 709 C CA . PHE A 1 90 ? 27.309 27.189 -6.217 1.00 19.66 87 PHE A CA 1
ATOM 710 C C . PHE A 1 90 ? 27.705 28.605 -6.607 1.00 18.77 87 PHE A C 1
ATOM 711 O O . PHE A 1 90 ? 27.840 29.475 -5.748 1.00 18.94 87 PHE A O 1
ATOM 719 N N . HIS A 1 91 ? 27.886 28.844 -7.903 1.00 17.45 88 HIS A N 1
ATOM 720 C CA . HIS A 1 91 ? 28.323 30.161 -8.347 1.00 17.82 88 HIS A CA 1
ATOM 721 C C . HIS A 1 91 ? 27.280 31.070 -8.972 1.00 15.71 88 HIS A C 1
ATOM 722 O O . HIS A 1 91 ? 27.609 32.151 -9.454 1.00 16.14 88 HIS A O 1
ATOM 729 N N . SER A 1 92 ? 26.024 30.637 -8.956 1.00 15.09 89 SER A N 1
ATOM 730 C CA . SER A 1 92 ? 24.935 31.440 -9.500 1.00 14.81 89 SER A CA 1
ATOM 731 C C . SER A 1 92 ? 23.641 31.022 -8.825 1.00 15.46 89 SER A C 1
ATOM 732 O O . SER A 1 92 ? 23.572 29.961 -8.207 1.00 14.53 89 SER A O 1
ATOM 735 N N . LEU A 1 93 ? 22.621 31.861 -8.948 1.00 15.64 90 LEU A N 1
ATOM 736 C CA . LEU A 1 93 ? 21.321 31.565 -8.360 1.00 15.59 90 LEU A CA 1
ATOM 737 C C . LEU A 1 93 ? 20.757 30.325 -9.039 1.00 15.18 90 LEU A C 1
ATOM 738 O O . LEU A 1 93 ? 20.133 29.483 -8.399 1.00 15.29 90 LEU A O 1
ATOM 743 N N . GLN A 1 94 ? 20.991 30.217 -10.343 1.00 16.99 91 GLN A N 1
ATOM 744 C CA . GLN A 1 94 ? 20.514 29.076 -11.116 1.00 17.33 91 GLN A CA 1
ATOM 745 C C . GLN A 1 94 ? 21.111 27.779 -10.577 1.00 17.48 91 GLN A C 1
ATOM 746 O O . GLN A 1 94 ? 20.415 26.770 -10.451 1.00 18.21 91 GLN A O 1
ATOM 752 N N . GLU A 1 95 ? 22.403 27.808 -10.264 1.00 16.98 92 GLU A N 1
ATOM 753 C CA . GLU A 1 95 ? 23.076 26.631 -9.726 1.00 17.74 92 GLU A CA 1
ATOM 754 C C . GLU A 1 95 ? 22.496 26.277 -8.363 1.00 17.45 92 GLU A C 1
ATOM 755 O O . GLU A 1 95 ? 22.252 25.108 -8.067 1.00 18.30 92 GLU A O 1
ATOM 761 N N . ALA A 1 96 ? 22.281 27.292 -7.534 1.00 17.38 93 ALA A N 1
ATOM 762 C CA . ALA A 1 96 ? 21.728 27.074 -6.206 1.00 17.40 93 ALA A CA 1
ATOM 763 C C . ALA A 1 96 ? 20.328 26.476 -6.296 1.00 18.37 93 ALA A C 1
ATOM 764 O O . ALA A 1 96 ? 20.002 25.530 -5.576 1.00 18.90 93 ALA A O 1
ATOM 774 N N . GLU A 1 98 ? 19.083 24.683 -8.620 1.00 24.33 95 GLU A N 1
ATOM 775 C CA . GLU A 1 98 ? 19.143 23.309 -9.095 1.00 27.93 95 GLU A CA 1
ATOM 776 C C . GLU A 1 98 ? 19.331 22.392 -7.897 1.00 28.09 95 GLU A C 1
ATOM 777 O O . GLU A 1 98 ? 18.834 21.269 -7.873 1.00 27.66 95 GLU A O 1
ATOM 783 N N . GLU A 1 99 ? 20.051 22.887 -6.898 1.00 28.34 96 GLU A N 1
ATOM 784 C CA . GLU A 1 99 ? 20.297 22.132 -5.679 1.00 28.22 96 GLU A CA 1
ATOM 785 C C . GLU A 1 99 ? 19.014 22.126 -4.848 1.00 29.21 96 GLU A C 1
ATOM 786 O O . GLU A 1 99 ? 18.675 21.129 -4.212 1.00 28.29 96 GLU A O 1
ATOM 792 N N . VAL A 1 100 ? 18.301 23.248 -4.868 1.00 29.01 97 VAL A N 1
ATOM 793 C CA . VAL A 1 100 ? 17.052 23.383 -4.125 1.00 31.21 97 VAL A CA 1
ATOM 794 C C . VAL A 1 100 ? 15.949 22.513 -4.723 1.00 33.57 97 VAL A C 1
ATOM 795 O O . VAL A 1 100 ? 15.264 21.785 -4.007 1.00 32.87 97 VAL A O 1
ATOM 799 N N . ILE A 1 101 ? 15.786 22.596 -6.039 1.00 36.88 98 ILE A N 1
ATOM 800 C CA . ILE A 1 101 ? 14.760 21.834 -6.742 1.00 41.61 98 ILE A CA 1
ATOM 801 C C . ILE A 1 101 ? 15.159 20.378 -6.955 1.00 44.91 98 ILE A C 1
ATOM 802 O O . ILE A 1 101 ? 14.475 19.466 -6.491 1.00 44.83 98 ILE A O 1
ATOM 807 N N . HIS A 1 102 ? 16.263 20.165 -7.665 1.00 49.12 99 HIS A N 1
ATOM 808 C CA . HIS A 1 102 ? 16.743 18.815 -7.944 1.00 53.05 99 HIS A CA 1
ATOM 809 C C . HIS A 1 102 ? 17.355 18.166 -6.705 1.00 54.56 99 HIS A C 1
ATOM 810 O O . HIS A 1 102 ? 18.527 17.786 -6.702 1.00 54.63 99 HIS A O 1
ATOM 817 N N . SER A 1 103 ? 16.547 18.039 -5.657 1.00 56.28 100 SER A N 1
ATOM 818 C CA . SER A 1 103 ? 16.990 17.433 -4.407 1.00 57.94 100 SER A CA 1
ATOM 819 C C . SER A 1 103 ? 15.836 17.352 -3.415 1.00 58.76 100 SER A C 1
ATOM 820 O O . SER A 1 103 ? 15.497 16.223 -3.000 1.00 59.14 100 SER A O 1
ATOM 832 N N . GLU B 1 5 ? 1.912 47.874 18.871 1.00 36.49 2 GLU B N 1
ATOM 833 C CA . GLU B 1 5 ? 2.838 48.993 18.965 1.00 34.22 2 GLU B CA 1
ATOM 834 C C . GLU B 1 5 ? 4.007 48.791 18.006 1.00 29.86 2 GLU B C 1
ATOM 835 O O . GLU B 1 5 ? 4.764 47.829 18.122 1.00 29.52 2 GLU B O 1
ATOM 841 N N . PHE B 1 6 ? 4.140 49.709 17.057 1.00 26.12 3 PHE B N 1
ATOM 842 C CA . PHE B 1 6 ? 5.199 49.646 16.061 1.00 22.18 3 PHE B CA 1
ATOM 843 C C . PHE B 1 6 ? 6.451 50.406 16.480 1.00 21.50 3 PHE B C 1
ATOM 844 O O . PHE B 1 6 ? 6.375 51.438 17.146 1.00 21.93 3 PHE B O 1
ATOM 852 N N . ALA B 1 7 ? 7.604 49.880 16.084 1.00 18.30 4 ALA B N 1
ATOM 853 C CA . ALA B 1 7 ? 8.888 50.496 16.385 1.00 15.69 4 ALA B CA 1
ATOM 854 C C . ALA B 1 7 ? 9.796 50.290 15.181 1.00 14.93 4 ALA B C 1
ATOM 855 O O . ALA B 1 7 ? 9.626 49.330 14.429 1.00 13.96 4 ALA B O 1
ATOM 857 N N . PRO B 1 8 ? 10.756 51.201 14.962 1.00 13.67 5 PRO B N 1
ATOM 858 C CA . PRO B 1 8 ? 11.654 51.041 13.816 1.00 12.75 5 PRO B CA 1
ATOM 859 C C . PRO B 1 8 ? 12.342 49.684 13.869 1.00 11.83 5 PRO B C 1
ATOM 860 O O . PRO B 1 8 ? 12.596 49.159 14.953 1.00 10.33 5 PRO B O 1
ATOM 864 N N . ARG B 1 9 ? 12.636 49.120 12.702 1.00 13.34 6 ARG B N 1
ATOM 865 C CA . ARG B 1 9 ? 13.306 47.825 12.643 1.00 11.95 6 ARG B CA 1
ATOM 866 C C . ARG B 1 9 ? 14.576 47.803 13.494 1.00 13.62 6 ARG B C 1
ATOM 867 O O . ARG B 1 9 ? 14.819 46.846 14.228 1.00 12.74 6 ARG B O 1
ATOM 875 N N . SER B 1 10 ? 15.381 48.860 13.402 1.00 11.85 7 SER B N 1
ATOM 876 C CA . SER B 1 10 ? 16.629 48.930 14.161 1.00 12.42 7 SER B CA 1
ATOM 877 C C . SER B 1 10 ? 16.422 48.793 15.668 1.00 12.38 7 SER B C 1
ATOM 878 O O . SER B 1 10 ? 17.265 48.230 16.364 1.00 12.58 7 SER B O 1
ATOM 881 N N . VAL B 1 11 ? 15.307 49.316 16.172 1.00 12.90 8 VAL B N 1
ATOM 882 C CA . VAL B 1 11 ? 15.002 49.241 17.596 1.00 12.01 8 VAL B CA 1
ATOM 883 C C . VAL B 1 11 ? 14.737 47.790 17.990 1.00 11.93 8 VAL B C 1
ATOM 884 O O . VAL B 1 11 ? 15.211 47.326 19.025 1.00 11.89 8 VAL B O 1
ATOM 888 N N . VAL B 1 12 ? 13.978 47.082 17.157 1.00 11.41 9 VAL B N 1
ATOM 889 C CA . VAL B 1 12 ? 13.678 45.676 17.412 1.00 10.52 9 VAL B CA 1
ATOM 890 C C . VAL B 1 12 ? 14.955 44.835 17.350 1.00 11.11 9 VAL B C 1
ATOM 891 O O . VAL B 1 12 ? 15.210 44.006 18.230 1.00 10.48 9 VAL B O 1
ATOM 895 N N . ILE B 1 13 ? 15.767 45.056 16.323 1.00 10.58 10 ILE B N 1
ATOM 896 C CA . ILE B 1 13 ? 17.011 44.308 16.182 1.00 11.96 10 ILE B CA 1
ATOM 897 C C . ILE B 1 13 ? 17.884 44.510 17.416 1.00 13.72 10 ILE B C 1
ATOM 898 O O . ILE B 1 13 ? 18.443 43.556 17.946 1.00 12.67 10 ILE B O 1
ATOM 903 N N . GLU B 1 14 ? 17.987 45.754 17.881 1.00 12.41 11 GLU B N 1
ATOM 904 C CA . GLU B 1 14 ? 18.793 46.055 19.058 1.00 14.26 11 GLU B CA 1
ATOM 905 C C . GLU B 1 14 ? 18.317 45.290 20.288 1.00 13.70 11 GLU B C 1
ATOM 906 O O . GLU B 1 14 ? 19.118 44.891 21.129 1.00 13.40 11 GLU B O 1
ATOM 912 N N . GLU B 1 15 ? 17.011 45.084 20.399 1.00 12.80 12 GLU B N 1
ATOM 913 C CA . GLU B 1 15 ? 16.484 44.356 21.541 1.00 13.30 12 GLU B CA 1
ATOM 914 C C . GLU B 1 15 ? 16.954 42.902 21.479 1.00 13.13 12 GLU B C 1
ATOM 915 O O . GLU B 1 15 ? 17.304 42.305 22.498 1.00 13.09 12 GLU B O 1
ATOM 921 N N . PHE B 1 16 ? 16.958 42.329 20.280 1.00 10.24 13 PHE B N 1
ATOM 922 C CA . PHE B 1 16 ? 17.414 40.955 20.129 1.00 9.77 13 PHE B CA 1
ATOM 923 C C . PHE B 1 16 ? 18.920 40.875 20.369 1.00 11.00 13 PHE B C 1
ATOM 924 O O . PHE B 1 16 ? 19.419 39.908 20.941 1.00 11.30 13 PHE B O 1
ATOM 932 N N . ILE B 1 17 ? 19.647 41.900 19.942 1.00 10.85 14 ILE B N 1
ATOM 933 C CA . ILE B 1 17 ? 21.090 41.920 20.150 1.00 12.78 14 ILE B CA 1
ATOM 934 C C . ILE B 1 17 ? 21.417 41.983 21.647 1.00 14.15 14 ILE B C 1
ATOM 935 O O . ILE B 1 17 ? 22.359 41.335 22.111 1.00 13.14 14 ILE B O 1
ATOM 940 N N . ASP B 1 18 ? 20.632 42.741 22.408 1.00 14.17 15 ASP B N 1
ATOM 941 C CA . ASP B 1 18 ? 20.878 42.866 23.847 1.00 17.43 15 ASP B CA 1
ATOM 942 C C . ASP B 1 18 ? 20.733 41.547 24.597 1.00 16.69 15 ASP B C 1
ATOM 943 O O . ASP B 1 18 ? 21.344 41.351 25.647 1.00 18.38 15 ASP B O 1
ATOM 948 N N . THR B 1 19 ? 19.928 40.639 24.059 1.00 14.76 16 THR B N 1
ATOM 949 C CA . THR B 1 19 ? 19.719 39.346 24.699 1.00 15.38 16 THR B CA 1
ATOM 950 C C . THR B 1 19 ? 20.699 38.289 24.186 1.00 14.05 16 THR B C 1
ATOM 951 O O . THR B 1 19 ? 20.877 37.239 24.805 1.00 15.84 16 THR B O 1
ATOM 955 N N . LEU B 1 20 ? 21.358 38.591 23.072 1.00 14.56 17 LEU B N 1
ATOM 956 C CA . LEU B 1 20 ? 22.310 37.675 22.451 1.00 15.55 17 LEU B CA 1
ATOM 957 C C . LEU B 1 20 ? 23.387 37.118 23.386 1.00 16.56 17 LEU B C 1
ATOM 958 O O . LEU B 1 20 ? 23.448 35.910 23.618 1.00 14.16 17 LEU B O 1
ATOM 963 N N . GLU B 1 21 ? 24.237 37.993 23.919 1.00 17.40 18 GLU B N 1
ATOM 964 C CA . GLU B 1 21 ? 25.310 37.559 24.810 1.00 18.32 18 GLU B CA 1
ATOM 965 C C . GLU B 1 21 ? 24.784 36.842 26.057 1.00 16.30 18 GLU B C 1
ATOM 966 O O . GLU B 1 21 ? 25.316 35.802 26.449 1.00 16.34 18 GLU B O 1
ATOM 972 N N . PRO B 1 22 ? 23.746 37.395 26.710 1.00 15.73 19 PRO B N 1
ATOM 973 C CA . PRO B 1 22 ? 23.219 36.722 27.902 1.00 15.86 19 PRO B CA 1
ATOM 974 C C . PRO B 1 22 ? 22.743 35.306 27.575 1.00 15.50 19 PRO B C 1
ATOM 975 O O . PRO B 1 22 ? 22.965 34.369 28.339 1.00 15.55 19 PRO B O 1
ATOM 995 N N . GLU B 1 25 ? 25.740 32.947 26.973 1.00 14.06 22 GLU B N 1
ATOM 996 C CA . GLU B 1 25 ? 26.409 32.591 28.221 1.00 14.37 22 GLU B CA 1
ATOM 997 C C . GLU B 1 25 ? 25.579 31.577 29.008 1.00 14.00 22 GLU B C 1
ATOM 998 O O . GLU B 1 25 ? 26.101 30.571 29.490 1.00 15.07 22 GLU B O 1
ATOM 1004 N N . ALA B 1 26 ? 24.284 31.844 29.128 1.00 14.22 23 ALA B N 1
ATOM 1005 C CA . ALA B 1 26 ? 23.387 30.960 29.862 1.00 15.44 23 ALA B CA 1
ATOM 1006 C C . ALA B 1 26 ? 23.333 29.546 29.290 1.00 15.05 23 ALA B C 1
ATOM 1007 O O . ALA B 1 26 ? 23.291 28.572 30.040 1.00 16.15 23 ALA B O 1
ATOM 1009 N N . TYR B 1 27 ? 23.342 29.431 27.965 1.00 14.39 24 TYR B N 1
ATOM 1010 C CA . TYR B 1 27 ? 23.260 28.126 27.319 1.00 15.11 24 TYR B CA 1
ATOM 1011 C C . TYR B 1 27 ? 24.586 27.581 26.797 1.00 16.68 24 TYR B C 1
ATOM 1012 O O . TYR B 1 27 ? 24.623 26.524 26.155 1.00 17.81 24 TYR B O 1
ATOM 1021 N N . GLY B 1 28 ? 25.669 28.294 27.085 1.00 16.11 25 GLY B N 1
ATOM 1022 C CA . GLY B 1 28 ? 26.986 27.862 26.648 1.00 17.64 25 GLY B CA 1
ATOM 1023 C C . GLY B 1 28 ? 27.093 27.680 25.147 1.00 18.01 25 GLY B C 1
ATOM 1024 O O . GLY B 1 28 ? 27.616 26.672 24.679 1.00 17.55 25 GLY B O 1
ATOM 1025 N N . LEU B 1 29 ? 26.596 28.658 24.393 1.00 17.05 26 LEU B N 1
ATOM 1026 C CA . LEU B 1 29 ? 26.629 28.606 22.934 1.00 17.66 26 LEU B CA 1
ATOM 1027 C C . LEU B 1 29 ? 27.829 29.381 22.412 1.00 18.53 26 LEU B C 1
ATOM 1028 O O . LEU B 1 29 ? 28.116 30.482 22.879 1.00 19.92 26 LEU B O 1
ATOM 1033 N N . ASP B 1 30 ? 28.516 28.802 21.432 1.00 19.55 27 ASP B N 1
ATOM 1034 C CA . ASP B 1 30 ? 29.708 29.416 20.853 1.00 20.91 27 ASP B CA 1
ATOM 1035 C C . ASP B 1 30 ? 29.465 30.315 19.647 1.00 20.07 27 ASP B C 1
ATOM 1036 O O . ASP B 1 30 ? 30.219 31.258 19.411 1.00 20.52 27 ASP B O 1
ATOM 1041 N N . GLN B 1 31 ? 28.418 30.040 18.882 1.00 19.02 28 GLN B N 1
ATOM 1042 C CA . GLN B 1 31 ? 28.165 30.837 17.691 1.00 18.32 28 GLN B CA 1
ATOM 1043 C C . GLN B 1 31 ? 26.686 31.040 17.423 1.00 15.24 28 GLN B C 1
ATOM 1044 O O . GLN B 1 31 ? 25.994 30.119 17.001 1.00 14.95 28 GLN B O 1
ATOM 1050 N N . VAL B 1 32 ? 26.221 32.262 17.663 1.00 14.03 29 VAL B N 1
ATOM 1051 C CA . VAL B 1 32 ? 24.817 32.613 17.462 1.00 12.62 29 VAL B CA 1
ATOM 1052 C C . VAL B 1 32 ? 24.740 33.983 16.807 1.00 12.46 29 VAL B C 1
ATOM 1053 O O . VAL B 1 32 ? 25.568 34.856 17.073 1.00 13.14 29 VAL B O 1
ATOM 1057 N N . GLY B 1 33 ? 23.747 34.171 15.947 1.00 10.50 30 GLY B N 1
ATOM 1058 C CA . GLY B 1 33 ? 23.593 35.456 15.293 1.00 10.70 30 GLY B CA 1
ATOM 1059 C C . GLY B 1 33 ? 22.127 35.809 15.155 1.00 10.25 30 GLY B C 1
ATOM 1060 O O . GLY B 1 33 ? 21.263 34.989 15.460 1.00 10.87 30 GLY B O 1
ATOM 1061 N N . ILE B 1 34 ? 21.854 37.030 14.704 1.00 8.35 31 ILE B N 1
ATOM 1062 C CA . ILE B 1 34 ? 20.492 37.512 14.502 1.00 8.26 31 ILE B CA 1
ATOM 1063 C C . ILE B 1 34 ? 19.946 36.998 13.168 1.00 8.12 31 ILE B C 1
ATOM 1064 O O . ILE B 1 34 ? 20.640 36.999 12.151 1.00 8.37 31 ILE B O 1
ATOM 1069 N N . PHE B 1 35 ? 18.689 36.569 13.193 1.00 7.68 32 PHE B N 1
ATOM 1070 C CA . PHE B 1 35 ? 17.996 36.035 12.029 1.00 8.52 32 PHE B CA 1
ATOM 1071 C C . PHE B 1 35 ? 16.792 36.909 11.690 1.00 8.19 32 PHE B C 1
ATOM 1072 O O . PHE B 1 35 ? 16.070 37.342 12.586 1.0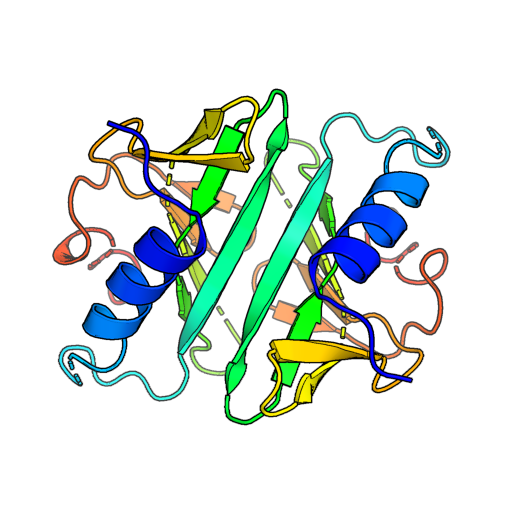0 7.66 32 PHE B O 1
ATOM 1080 N N . GLU B 1 36 ? 16.594 37.168 10.398 1.00 7.63 33 GLU B N 1
ATOM 1081 C CA . GLU B 1 36 ? 15.453 37.950 9.935 1.00 9.26 33 GLU B CA 1
ATOM 1082 C C . GLU B 1 36 ? 14.917 37.358 8.642 1.00 9.30 33 GLU B C 1
ATOM 1083 O O . GLU B 1 36 ? 15.680 36.935 7.777 1.00 11.11 33 GLU B O 1
ATOM 1089 N N . GLU B 1 37 ? 13.600 37.328 8.513 1.00 7.91 34 GLU B N 1
ATOM 1090 C CA . GLU B 1 37 ? 12.987 36.855 7.286 1.00 9.16 34 GLU B CA 1
ATOM 1091 C C . GLU B 1 37 ? 11.787 37.738 6.977 1.00 10.25 34 GLU B C 1
ATOM 1092 O O . GLU B 1 37 ? 11.023 38.085 7.873 1.00 9.92 34 GLU B O 1
ATOM 1098 N N . HIS B 1 38 ? 11.656 38.135 5.713 1.00 10.98 35 HIS B N 1
ATOM 1099 C CA . HIS B 1 38 ? 10.540 38.969 5.277 1.00 16.13 35 HIS B CA 1
ATOM 1100 C C . HIS B 1 38 ? 9.525 38.011 4.683 1.00 19.29 35 HIS B C 1
ATOM 1101 O O . HIS B 1 38 ? 9.779 37.406 3.640 1.00 19.12 35 HIS B O 1
ATOM 1108 N N . GLY B 1 39 ? 8.384 37.866 5.348 1.00 21.19 36 GLY B N 1
ATOM 1109 C CA . GLY B 1 39 ? 7.369 36.950 4.867 1.00 24.57 36 GLY B CA 1
ATOM 1110 C C . GLY B 1 39 ? 6.363 37.565 3.919 1.00 26.79 36 GLY B C 1
ATOM 1111 O O . GLY B 1 39 ? 6.476 38.729 3.535 1.00 26.89 36 GLY B O 1
ATOM 1112 N N . GLU B 1 40 ? 5.372 36.770 3.535 1.00 28.76 37 GLU B N 1
ATOM 1113 C CA . GLU B 1 40 ? 4.334 37.241 2.633 1.00 29.27 37 GLU B CA 1
ATOM 1114 C C . GLU B 1 40 ? 3.441 38.253 3.341 1.00 27.97 37 GLU B C 1
ATOM 1115 O O . GLU B 1 40 ? 3.310 38.235 4.565 1.00 28.12 37 GLU B O 1
ATOM 1121 N N . GLY B 1 41 ? 2.841 39.144 2.560 1.00 26.07 38 GLY B N 1
ATOM 1122 C CA . GLY B 1 41 ? 1.951 40.148 3.108 1.00 24.12 38 GLY B CA 1
ATOM 1123 C C . GLY B 1 41 ? 2.438 40.935 4.311 1.00 22.94 38 GLY B C 1
ATOM 1124 O O . GLY B 1 41 ? 1.794 40.932 5.352 1.00 19.62 38 GLY B O 1
ATOM 1125 N N . ASN B 1 42 ? 3.568 41.614 4.174 1.00 23.06 39 ASN B N 1
ATOM 1126 C CA . ASN B 1 42 ? 4.097 42.423 5.267 1.00 25.24 39 ASN B CA 1
ATOM 1127 C C . ASN B 1 42 ? 4.285 41.691 6.601 1.00 24.01 39 ASN B C 1
ATOM 1128 O O . ASN B 1 42 ? 4.233 42.312 7.664 1.00 24.67 39 ASN B O 1
ATOM 1133 N N . ARG B 1 43 ? 4.482 40.376 6.549 1.00 22.63 40 ARG B N 1
ATOM 1134 C CA . ARG B 1 43 ? 4.733 39.602 7.764 1.00 20.81 40 ARG B CA 1
ATOM 1135 C C . ARG B 1 43 ? 6.255 39.590 7.904 1.00 18.26 40 ARG B C 1
ATOM 1136 O O . ARG B 1 43 ? 6.966 39.658 6.903 1.00 17.71 40 ARG B O 1
ATOM 1144 N N . TYR B 1 44 ? 6.755 39.506 9.132 1.00 14.15 41 TYR B N 1
ATOM 1145 C CA . TYR B 1 44 ? 8.198 39.546 9.360 1.00 13.00 41 TYR B CA 1
ATOM 1146 C C . TYR B 1 44 ? 8.562 38.626 10.520 1.00 11.91 41 TYR B C 1
ATOM 1147 O O . TYR B 1 44 ? 7.780 38.463 11.454 1.00 13.10 41 TYR B O 1
ATOM 1156 N N . TYR B 1 45 ? 9.754 38.038 10.470 1.00 8.82 42 TYR B N 1
ATOM 1157 C CA . TYR B 1 45 ? 10.197 37.145 11.534 1.00 6.77 42 TYR B CA 1
ATOM 1158 C C . TYR B 1 45 ? 11.575 37.566 12.010 1.00 6.85 42 TYR B C 1
ATOM 1159 O O . TYR B 1 45 ? 12.454 37.851 11.198 1.00 7.90 42 TYR B O 1
ATOM 1168 N N . VAL B 1 46 ? 11.751 37.616 13.326 1.00 5.56 43 VAL B N 1
ATOM 1169 C CA . VAL B 1 46 ? 13.031 38.004 13.908 1.00 5.42 43 VAL B CA 1
ATOM 1170 C C . VAL B 1 46 ? 13.394 37.014 14.992 1.00 5.48 43 VAL B C 1
ATOM 1171 O O . VAL B 1 46 ? 12.542 36.587 15.780 1.00 7.43 43 VAL B O 1
ATOM 1175 N N . GLY B 1 47 ? 14.668 36.652 15.035 1.00 6.21 44 GLY B N 1
ATOM 1176 C CA . GLY B 1 47 ? 15.099 35.705 16.036 1.00 6.42 44 GLY B CA 1
ATOM 1177 C C . GLY B 1 47 ? 16.587 35.461 16.000 1.00 6.02 44 GLY B C 1
ATOM 1178 O O . GLY B 1 47 ? 17.376 36.366 15.725 1.00 6.07 44 GLY B O 1
ATOM 1179 N N . TYR B 1 48 ? 16.962 34.214 16.253 1.00 7.69 45 TYR B N 1
ATOM 1180 C CA . TYR B 1 48 ? 18.365 33.831 16.303 1.00 7.01 45 TYR B CA 1
ATOM 1181 C C . TYR B 1 48 ? 18.661 32.562 15.536 1.00 8.75 45 TYR B C 1
ATOM 1182 O O . TYR B 1 48 ? 17.812 31.683 15.418 1.00 8.47 45 TYR B O 1
ATOM 1191 N N . THR B 1 49 ? 19.878 32.470 15.016 1.00 8.44 46 THR B N 1
ATOM 1192 C CA . THR B 1 49 ? 20.300 31.246 14.363 1.00 8.30 46 THR B CA 1
ATOM 1193 C C . THR B 1 49 ? 21.524 30.808 15.131 1.00 8.67 46 THR B C 1
ATOM 1194 O O . THR B 1 49 ? 22.469 31.575 15.324 1.00 9.93 46 THR B O 1
ATOM 1198 N N . ILE B 1 50 ? 21.462 29.569 15.595 1.00 10.47 47 ILE B N 1
ATOM 1199 C CA . ILE B 1 50 ? 22.509 28.951 16.380 1.00 11.91 47 ILE B CA 1
ATOM 1200 C C . ILE B 1 50 ? 23.266 27.942 15.532 1.00 13.44 47 ILE B C 1
ATOM 1201 O O . ILE B 1 50 ? 22.659 27.119 14.851 1.00 13.83 47 ILE B O 1
ATOM 1206 N N . ASN B 1 51 ? 24.591 28.026 15.564 1.00 15.43 48 ASN B N 1
ATOM 1207 C CA . ASN B 1 51 ? 25.428 27.083 14.835 1.00 17.53 48 ASN B CA 1
ATOM 1208 C C . ASN B 1 51 ? 25.917 26.114 15.899 1.00 18.73 48 ASN B C 1
ATOM 1209 O O . ASN B 1 51 ? 26.780 26.460 16.706 1.00 19.10 48 ASN B O 1
ATOM 1214 N N . LYS B 1 52 ? 25.344 24.918 15.919 1.00 21.98 49 LYS B N 1
ATOM 1215 C CA . LYS B 1 52 ? 25.731 23.903 16.889 1.00 26.28 49 LYS B CA 1
ATOM 1216 C C . LYS B 1 52 ? 26.416 22.769 16.144 1.00 27.28 49 LYS B C 1
ATOM 1217 O O . LYS B 1 52 ? 25.756 21.900 15.579 1.00 27.73 49 LYS B O 1
ATOM 1223 N N . ASP B 1 53 ? 27.744 22.790 16.145 1.00 30.13 50 ASP B N 1
ATOM 1224 C CA . ASP B 1 53 ? 28.529 21.771 15.464 1.00 32.31 50 ASP B CA 1
ATOM 1225 C C . ASP B 1 53 ? 28.082 21.557 14.026 1.00 31.69 50 ASP B C 1
ATOM 1226 O O . ASP B 1 53 ? 27.697 20.453 13.639 1.00 32.14 50 ASP B O 1
ATOM 1231 N N . ASP B 1 54 ? 28.128 22.631 13.245 1.00 31.44 51 ASP B N 1
ATOM 1232 C CA . ASP B 1 54 ? 27.761 22.596 11.834 1.00 30.43 51 ASP B CA 1
ATOM 1233 C C . ASP B 1 54 ? 26.266 22.482 11.551 1.00 27.44 51 ASP B C 1
ATOM 1234 O O . ASP B 1 54 ? 25.854 22.496 10.392 1.00 27.94 51 ASP B O 1
ATOM 1239 N N . GLU B 1 55 ? 25.453 22.365 12.595 1.00 23.77 52 GLU B N 1
ATOM 1240 C CA . GLU B 1 55 ? 24.009 22.284 12.402 1.00 21.19 52 GLU B CA 1
ATOM 1241 C C . GLU B 1 55 ? 23.439 23.674 12.663 1.00 18.35 52 GLU B C 1
ATOM 1242 O O . GLU B 1 55 ? 23.777 24.308 13.660 1.00 17.73 52 GLU B O 1
ATOM 1256 N N . ILE B 1 57 ? 20.322 25.907 13.629 1.00 12.46 54 ILE B N 1
ATOM 1257 C CA . ILE B 1 57 ? 19.008 25.844 14.255 1.00 9.71 54 ILE B CA 1
ATOM 1258 C C . ILE B 1 57 ? 18.535 27.281 14.439 1.00 8.36 54 ILE B C 1
ATOM 1259 O O . ILE B 1 57 ? 19.249 28.102 15.007 1.00 10.20 54 ILE B O 1
ATOM 1264 N N . THR B 1 58 ? 17.334 27.580 13.958 1.00 7.32 55 THR B N 1
ATOM 1265 C CA . THR B 1 58 ? 16.799 28.936 14.047 1.00 7.80 55 THR B CA 1
ATOM 1266 C C . THR B 1 58 ? 15.529 29.018 14.890 1.00 9.22 55 THR B C 1
ATOM 1267 O O . THR B 1 58 ? 14.657 28.158 14.801 1.00 9.48 55 THR B O 1
ATOM 1271 N N . ILE B 1 59 ? 15.444 30.049 15.723 1.00 9.02 56 ILE B N 1
ATOM 1272 C CA . ILE B 1 59 ? 14.260 30.263 16.550 1.00 8.13 56 ILE B CA 1
ATOM 1273 C C . ILE B 1 59 ? 13.812 31.692 16.274 1.00 8.40 56 ILE B C 1
ATOM 1274 O O . ILE B 1 59 ? 14.642 32.600 16.181 1.00 10.05 56 ILE B O 1
ATOM 1279 N N . HIS B 1 60 ? 12.509 31.900 16.132 1.00 7.55 57 HIS B N 1
ATOM 1280 C CA . HIS B 1 60 ? 12.034 33.241 15.815 1.00 7.24 57 HIS B CA 1
ATOM 1281 C C . HIS B 1 60 ? 10.628 33.559 16.299 1.00 6.39 57 HIS B C 1
ATOM 1282 O O . HIS B 1 60 ? 9.855 32.659 16.632 1.00 7.25 57 HIS B O 1
ATOM 1297 N N . PRO B 1 62 ? 7.059 36.172 15.531 1.00 7.59 59 PRO B N 1
ATOM 1298 C CA . PRO B 1 62 ? 6.303 36.797 14.443 1.00 7.43 59 PRO B CA 1
ATOM 1299 C C . PRO B 1 62 ? 5.999 38.276 14.649 1.00 7.40 59 PRO B C 1
ATOM 1300 O O . PRO B 1 62 ? 5.560 38.682 15.721 1.00 7.71 59 PRO B O 1
ATOM 1304 N N . PHE B 1 63 ? 6.242 39.063 13.608 1.00 8.51 60 PHE B N 1
ATOM 1305 C CA . PHE B 1 63 ? 5.991 40.499 13.620 1.00 7.87 60 PHE B CA 1
ATOM 1306 C C . PHE B 1 63 ? 5.157 40.897 12.413 1.00 9.76 60 PHE B C 1
ATOM 1307 O O . PHE B 1 63 ? 5.006 40.127 11.461 1.00 10.35 60 PHE B O 1
ATOM 1315 N N . VAL B 1 64 ? 4.617 42.109 12.478 1.00 11.37 61 VAL B N 1
ATOM 1316 C CA . VAL B 1 64 ? 3.839 42.702 11.400 1.00 13.16 61 VAL B CA 1
ATOM 1317 C C . VAL B 1 64 ? 4.630 43.951 11.016 1.00 14.97 61 VAL B C 1
ATOM 1318 O O . VAL B 1 64 ? 5.132 44.663 11.889 1.00 12.52 61 VAL B O 1
ATOM 1322 N N . LYS B 1 65 ? 4.762 44.203 9.718 1.00 16.12 62 LYS B N 1
ATOM 1323 C CA . LYS B 1 65 ? 5.492 45.374 9.247 1.00 19.32 62 LYS B CA 1
ATOM 1324 C C . LYS B 1 65 ? 4.512 46.368 8.634 1.00 22.09 62 LYS B C 1
ATOM 1325 O O . LYS B 1 65 ? 3.724 46.003 7.762 1.00 23.62 62 LYS B O 1
ATOM 1331 N N . ASN B 1 66 ? 4.550 47.619 9.092 1.00 22.35 63 ASN B N 1
ATOM 1332 C CA . ASN B 1 66 ? 3.638 48.630 8.560 1.00 23.29 63 ASN B CA 1
ATOM 1333 C C . ASN B 1 66 ? 4.181 49.320 7.313 1.00 24.70 63 ASN B C 1
ATOM 1334 O O . ASN B 1 66 ? 5.221 48.934 6.778 1.00 23.94 63 ASN B O 1
ATOM 1339 N N . GLU B 1 67 ? 3.462 50.346 6.862 1.00 26.50 64 GLU B N 1
ATOM 1340 C CA . GLU B 1 67 ? 3.827 51.104 5.668 1.00 28.62 64 GLU B CA 1
ATOM 1341 C C . GLU B 1 67 ? 5.229 51.702 5.693 1.00 27.34 64 GLU B C 1
ATOM 1342 O O . GLU B 1 67 ? 5.904 51.747 4.663 1.00 29.17 64 GLU B O 1
ATOM 1348 N N . ARG B 1 68 ? 5.665 52.173 6.857 1.00 26.63 65 ARG B N 1
ATOM 1349 C CA . ARG B 1 68 ? 6.989 52.776 6.974 1.00 25.01 65 ARG B CA 1
ATOM 1350 C C . ARG B 1 68 ? 8.091 51.785 7.330 1.00 23.91 65 ARG B C 1
ATOM 1351 O O . ARG B 1 68 ? 9.206 52.182 7.666 1.00 25.35 65 ARG B O 1
ATOM 1359 N N . GLY B 1 69 ? 7.779 50.496 7.250 1.00 21.92 66 GLY B N 1
ATOM 1360 C CA . GLY B 1 69 ? 8.772 49.483 7.553 1.00 20.04 66 GLY B CA 1
ATOM 1361 C C . GLY B 1 69 ? 8.963 49.185 9.028 1.00 17.95 66 GLY B C 1
ATOM 1362 O O . GLY B 1 69 ? 9.830 48.388 9.385 1.00 18.60 66 GLY B O 1
ATOM 1363 N N . GLU B 1 70 ? 8.174 49.820 9.890 1.00 15.90 67 GLU B N 1
ATOM 1364 C CA . GLU B 1 70 ? 8.287 49.579 11.326 1.00 15.30 67 GLU B CA 1
ATOM 1365 C C . GLU B 1 70 ? 7.726 48.199 11.661 1.00 13.03 67 GLU B C 1
ATOM 1366 O O . GLU B 1 70 ? 6.913 47.653 10.912 1.00 13.47 67 GLU B O 1
ATOM 1372 N N . LEU B 1 71 ? 8.145 47.651 12.797 1.00 12.12 68 LEU B N 1
ATOM 1373 C CA . LEU B 1 71 ? 7.700 46.320 13.207 1.00 11.07 68 LEU B CA 1
ATOM 1374 C C . LEU B 1 71 ? 6.951 46.281 14.532 1.00 10.83 68 LEU B C 1
ATOM 1375 O O . LEU B 1 71 ? 7.279 47.005 15.475 1.00 11.27 68 LEU B O 1
ATOM 1380 N N . ALA B 1 72 ? 5.953 45.406 14.600 1.00 10.74 69 ALA B N 1
ATOM 1381 C CA . ALA B 1 72 ? 5.168 45.216 15.814 1.00 10.17 69 ALA B CA 1
ATOM 1382 C C . ALA B 1 72 ? 5.097 43.720 16.093 1.00 9.75 69 ALA B C 1
ATOM 1383 O O . ALA B 1 72 ? 4.852 42.926 15.182 1.00 10.20 69 ALA B O 1
ATOM 1385 N N . LEU B 1 73 ? 5.319 43.338 17.347 1.00 11.06 70 LEU B N 1
ATOM 1386 C CA . LEU B 1 73 ? 5.256 41.931 17.733 1.00 11.70 70 LEU B CA 1
ATOM 1387 C C . LEU B 1 73 ? 3.800 41.472 17.592 1.00 14.22 70 LEU B C 1
ATOM 1388 O O . LEU B 1 73 ? 2.888 42.094 18.144 1.00 15.87 70 LEU B O 1
ATOM 1393 N N . GLU B 1 74 ? 3.587 40.381 16.859 1.00 13.60 71 GLU B N 1
ATOM 1394 C CA . GLU B 1 74 ? 2.240 39.863 16.628 1.00 14.79 71 GLU B CA 1
ATOM 1395 C C . GLU B 1 74 ? 1.698 38.943 17.717 1.00 14.84 71 GLU B C 1
ATOM 1396 O O . GLU B 1 74 ? 0.513 39.001 18.054 1.00 14.91 71 GLU B O 1
ATOM 1402 N N . LYS B 1 75 ? 2.562 38.103 18.270 1.00 12.57 72 LYS B N 1
ATOM 1403 C CA . LYS B 1 75 ? 2.137 37.142 19.281 1.00 14.80 72 LYS B CA 1
ATOM 1404 C C . LYS B 1 75 ? 3.307 36.726 20.160 1.00 13.98 72 LYS B C 1
ATOM 1405 O O . LYS B 1 75 ? 4.447 36.715 19.706 1.00 13.48 72 LYS B O 1
ATOM 1411 N N . GLN B 1 76 ? 3.019 36.385 21.415 1.00 13.80 73 GLN B N 1
ATOM 1412 C CA . GLN B 1 76 ? 4.053 35.940 22.347 1.00 13.06 73 GLN B CA 1
ATOM 1413 C C . GLN B 1 76 ? 4.275 34.451 22.107 1.00 14.34 73 GLN B C 1
ATOM 1414 O O . GLN B 1 76 ? 3.846 33.605 22.893 1.00 13.94 73 GLN B O 1
ATOM 1420 N N . GLU B 1 77 ? 4.941 34.138 21.002 1.00 12.90 74 GLU B N 1
ATOM 1421 C CA . GLU B 1 77 ? 5.214 32.757 20.640 1.00 12.32 74 GLU B CA 1
ATOM 1422 C C . GLU B 1 77 ? 6.503 32.634 19.841 1.00 11.99 74 GLU B C 1
ATOM 1423 O O . GLU B 1 77 ? 6.810 33.478 19.002 1.00 12.95 74 GLU B O 1
ATOM 1429 N N . TRP B 1 78 ? 7.252 31.576 20.124 1.00 9.73 75 TRP B N 1
ATOM 1430 C CA . TRP B 1 78 ? 8.501 31.299 19.432 1.00 8.60 75 TRP B CA 1
ATOM 1431 C C . TRP B 1 78 ? 8.322 30.045 18.585 1.00 9.70 75 TRP B C 1
ATOM 1432 O O . TRP B 1 78 ? 7.620 29.113 18.975 1.00 8.17 75 TRP B O 1
ATOM 1443 N N . THR B 1 79 ? 8.965 30.034 17.427 1.00 7.90 76 THR B N 1
ATOM 1444 C CA . THR B 1 79 ? 8.928 28.900 16.513 1.00 9.24 76 THR B CA 1
ATOM 1445 C C . THR B 1 79 ? 10.353 28.379 16.406 1.00 10.61 76 THR B C 1
ATOM 1446 O O . THR B 1 79 ? 11.297 29.165 16.349 1.00 9.69 76 THR B O 1
ATOM 1450 N N . VAL B 1 80 ? 10.514 27.059 16.393 1.00 8.79 77 VAL B N 1
ATOM 1451 C CA . VAL B 1 80 ? 11.841 26.470 16.285 1.00 9.06 77 VAL B CA 1
ATOM 1452 C C . VAL B 1 80 ? 11.971 25.761 14.942 1.00 9.63 77 VAL B C 1
ATOM 1453 O O . VAL B 1 80 ? 11.171 24.885 14.612 1.00 10.19 77 VAL B O 1
ATOM 1457 N N . ARG B 1 81 ? 12.979 26.159 14.173 1.00 9.43 78 ARG B N 1
ATOM 1458 C CA . ARG B 1 81 ? 13.234 25.577 12.863 1.00 10.35 78 ARG B CA 1
ATOM 1459 C C . ARG B 1 81 ? 14.486 24.714 12.930 1.00 11.62 78 ARG B C 1
ATOM 1460 O O . ARG B 1 81 ? 15.600 25.221 13.033 1.00 12.15 78 ARG B O 1
ATOM 1468 N N . LYS B 1 82 ? 14.288 23.401 12.886 1.00 15.47 79 LYS B N 1
ATOM 1469 C CA . LYS B 1 82 ? 15.389 22.454 12.944 1.00 17.15 79 LYS B CA 1
ATOM 1470 C C . LYS B 1 82 ? 15.172 21.391 11.878 1.00 17.97 79 LYS B C 1
ATOM 1471 O O . LYS B 1 82 ? 14.043 20.958 11.648 1.00 15.77 79 LYS B O 1
ATOM 1477 N N . ASP B 1 83 ? 16.257 20.982 11.228 1.00 18.94 80 ASP B N 1
ATOM 1478 C CA . ASP B 1 83 ? 16.189 19.977 10.175 1.00 20.35 80 ASP B CA 1
ATOM 1479 C C . ASP B 1 83 ? 15.254 20.417 9.049 1.00 20.81 80 ASP B C 1
ATOM 1480 O O . ASP B 1 83 ? 14.620 19.590 8.399 1.00 20.76 80 ASP B O 1
ATOM 1485 N N . GLY B 1 84 ? 15.160 21.726 8.837 1.00 20.60 81 GLY B N 1
ATOM 1486 C CA . GLY B 1 84 ? 14.312 22.252 7.781 1.00 20.59 81 GLY B CA 1
ATOM 1487 C C . GLY B 1 84 ? 12.814 22.239 8.041 1.00 20.27 81 GLY B C 1
ATOM 1488 O O . GLY B 1 84 ? 12.026 22.506 7.134 1.00 21.78 81 GLY B O 1
ATOM 1489 N N . ARG B 1 85 ? 12.413 21.936 9.272 1.00 16.47 82 ARG B N 1
ATOM 1490 C CA . ARG B 1 85 ? 10.996 21.889 9.618 1.00 17.30 82 ARG B CA 1
ATOM 1491 C C . ARG B 1 85 ? 10.731 22.782 10.823 1.00 13.07 82 ARG B C 1
ATOM 1492 O O . ARG B 1 85 ? 11.603 22.956 11.669 1.00 13.92 82 ARG B O 1
ATOM 1500 N N . GLU B 1 86 ? 9.528 23.336 10.906 1.00 13.77 83 GLU B N 1
ATOM 1501 C CA . GLU B 1 86 ? 9.192 24.213 12.021 1.00 13.71 83 GLU B CA 1
ATOM 1502 C C . GLU B 1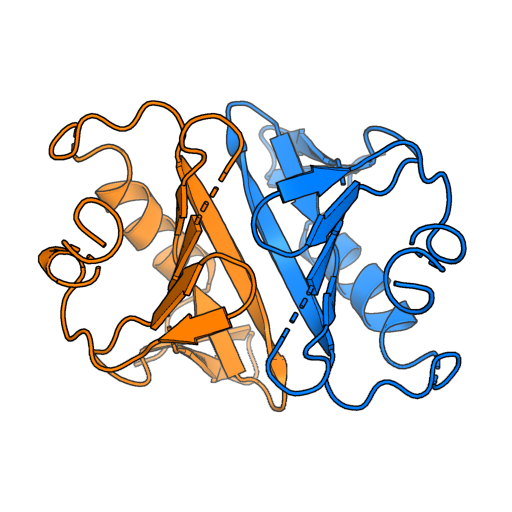 86 ? 8.200 23.622 13.012 1.00 15.71 83 GLU B C 1
ATOM 1503 O O . GLU B 1 86 ? 7.290 22.878 12.641 1.00 16.42 83 GLU B O 1
ATOM 1509 N N . LYS B 1 87 ? 8.401 23.971 14.278 1.00 15.38 84 LYS B N 1
ATOM 1510 C CA . LYS B 1 87 ? 7.549 23.538 15.377 1.00 15.74 84 LYS B CA 1
ATOM 1511 C C . LYS B 1 87 ? 7.200 24.799 16.156 1.00 17.23 84 LYS B C 1
ATOM 1512 O O . LYS B 1 87 ? 8.083 25.602 16.458 1.00 13.18 84 LYS B O 1
ATOM 1518 N N . LYS B 1 88 ? 5.920 24.977 16.472 1.00 18.30 85 LYS B N 1
ATOM 1519 C CA . LYS B 1 88 ? 5.478 26.158 17.213 1.00 20.64 85 LYS B CA 1
ATOM 1520 C C . LYS B 1 88 ? 5.007 25.748 18.605 1.00 20.04 85 LYS B C 1
ATOM 1521 O O . LYS B 1 88 ? 5.274 24.637 19.055 1.00 19.43 85 LYS B O 1
ATOM 1527 N N . GLY B 1 89 ? 4.314 26.655 19.289 1.00 21.15 86 GLY B N 1
ATOM 1528 C CA . GLY B 1 89 ? 3.801 26.339 20.612 1.00 21.71 86 GLY B CA 1
ATOM 1529 C C . GLY B 1 89 ? 4.660 26.749 21.791 1.00 20.53 86 GLY B C 1
ATOM 1530 O O . GLY B 1 89 ? 4.257 26.581 22.940 1.00 22.18 86 GLY B O 1
ATOM 1531 N N . PHE B 1 90 ? 5.846 27.281 21.519 1.00 17.83 87 PHE B N 1
ATOM 1532 C CA . PHE B 1 90 ? 6.744 27.711 22.586 1.00 14.66 87 PHE B CA 1
ATOM 1533 C C . PHE B 1 90 ? 6.369 29.136 22.964 1.00 15.07 87 PHE B C 1
ATOM 1534 O O . PHE B 1 90 ? 6.270 30.008 22.103 1.00 15.93 87 PHE B O 1
ATOM 1542 N N . HIS B 1 91 ? 6.151 29.372 24.253 1.00 12.86 88 HIS B N 1
ATOM 1543 C CA . HIS B 1 91 ? 5.724 30.691 24.693 1.00 13.73 88 HIS B CA 1
ATOM 1544 C C . HIS B 1 91 ? 6.775 31.593 25.319 1.00 11.80 88 HIS B C 1
ATOM 1545 O O . HIS B 1 91 ? 6.455 32.668 25.824 1.00 12.84 88 HIS B O 1
ATOM 1552 N N . SER B 1 92 ? 8.033 31.172 25.268 1.00 12.21 89 S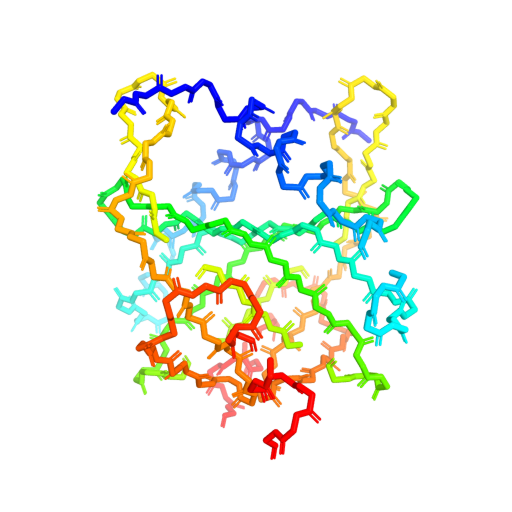ER B N 1
ATOM 1553 C CA . SER B 1 92 ? 9.117 31.983 25.811 1.00 10.69 89 SER B CA 1
ATOM 1554 C C . SER B 1 92 ? 10.426 31.537 25.191 1.00 11.62 89 SER B C 1
ATOM 1555 O O . SER B 1 92 ? 10.515 30.447 24.629 1.00 11.02 89 SER B O 1
ATOM 1558 N N . LEU B 1 93 ? 11.438 32.390 25.285 1.00 11.75 90 LEU B N 1
ATOM 1559 C CA . LEU B 1 93 ? 12.743 32.060 24.738 1.00 12.57 90 LEU B CA 1
ATOM 1560 C C . LEU B 1 93 ? 13.297 30.850 25.489 1.00 11.43 90 LEU B C 1
ATOM 1561 O O . LEU B 1 93 ? 13.881 29.950 24.888 1.00 11.37 90 LEU B O 1
ATOM 1566 N N . GLN B 1 94 ? 13.105 30.822 26.804 1.00 13.50 91 GLN B N 1
ATOM 1567 C CA . GLN B 1 94 ? 13.594 29.695 27.594 1.00 15.03 91 GLN B CA 1
ATOM 1568 C C . GLN B 1 94 ? 12.992 28.389 27.083 1.00 14.19 91 GLN B C 1
ATOM 1569 O O . GLN B 1 94 ? 13.688 27.377 26.966 1.00 13.86 91 GLN B O 1
ATOM 1575 N N . GLU B 1 95 ? 11.701 28.409 26.773 1.00 12.82 92 GLU B N 1
ATOM 1576 C CA . GLU B 1 95 ? 11.034 27.218 26.254 1.00 13.24 92 GLU B CA 1
ATOM 1577 C C . GLU B 1 95 ? 11.598 26.820 24.897 1.00 11.93 92 GLU B C 1
ATOM 1578 O O . GLU B 1 95 ? 11.802 25.639 24.623 1.00 12.01 92 GLU B O 1
ATOM 1584 N N . ALA B 1 96 ? 11.830 27.810 24.041 1.00 11.27 93 ALA B N 1
ATOM 1585 C CA . ALA B 1 96 ? 12.372 27.545 22.716 1.00 10.40 93 ALA B CA 1
ATOM 1586 C C . ALA B 1 96 ? 13.769 26.946 22.833 1.00 11.45 93 ALA B C 1
ATOM 1587 O O . ALA B 1 96 ? 14.107 26.003 22.120 1.00 12.12 93 ALA B O 1
ATOM 1597 N N . GLU B 1 98 ? 14.924 25.298 25.347 1.00 16.84 95 GLU B N 1
ATOM 1598 C CA . GLU B 1 98 ? 14.803 23.966 25.938 1.00 19.39 95 GLU B CA 1
ATOM 1599 C C . GLU B 1 98 ? 14.655 22.967 24.790 1.00 18.84 95 GLU B C 1
ATOM 1600 O O . GLU B 1 98 ? 15.241 21.883 24.808 1.00 18.42 95 GLU B O 1
ATOM 1606 N N . GLU B 1 99 ? 13.878 23.352 23.780 1.00 18.24 96 GLU B N 1
ATOM 1607 C CA . GLU B 1 99 ? 13.654 22.510 22.609 1.00 17.10 96 GLU B CA 1
ATOM 1608 C C . GLU B 1 99 ? 14.941 22.411 21.786 1.00 17.50 96 GLU B C 1
ATOM 1609 O O . GLU B 1 99 ? 15.287 21.344 21.274 1.00 17.96 96 GLU B O 1
ATOM 1615 N N . VAL B 1 100 ? 15.651 23.528 21.664 1.00 15.41 97 VAL B N 1
ATOM 1616 C CA . VAL B 1 100 ? 16.899 23.566 20.902 1.00 16.12 97 VAL B CA 1
ATOM 1617 C C . VAL B 1 100 ? 17.995 22.682 21.502 1.00 16.59 97 VAL B C 1
ATOM 1618 O O . VAL B 1 100 ? 18.713 21.983 20.779 1.00 17.16 97 VAL B O 1
ATOM 1622 N N . ILE B 1 101 ? 18.112 22.718 22.825 1.00 16.84 98 ILE B N 1
ATOM 1623 C CA . ILE B 1 101 ? 19.137 21.964 23.537 1.00 18.64 98 ILE B CA 1
ATOM 1624 C C . ILE B 1 101 ? 18.791 20.516 23.870 1.00 19.90 98 ILE B C 1
ATOM 1625 O O . ILE B 1 101 ? 19.657 19.642 23.809 1.00 19.04 98 ILE B O 1
ATOM 1630 N N . HIS B 1 102 ? 17.531 20.258 24.206 1.00 20.29 99 HIS B N 1
ATOM 1631 C CA . HIS B 1 102 ? 17.122 18.918 24.613 1.00 21.88 99 HIS B CA 1
ATOM 1632 C C . HIS B 1 102 ? 16.383 18.018 23.628 1.00 24.05 99 HIS B C 1
ATOM 1633 O O . HIS B 1 102 ? 16.189 16.834 23.910 1.00 23.15 99 HIS B O 1
ATOM 1640 N N . SER B 1 103 ? 15.967 18.556 22.488 1.00 26.28 100 SER B N 1
ATOM 1641 C CA . SER B 1 103 ? 15.267 17.739 21.502 1.00 29.99 100 SER B CA 1
ATOM 1642 C C . SER B 1 103 ? 16.290 17.105 20.565 1.00 32.07 100 SER B C 1
ATOM 1643 O O . SER B 1 103 ? 16.149 15.901 20.261 1.00 34.98 100 SER B O 1
#

InterPro domains:
  IPR028990 GK1464-like [G3DSA:3.30.70.1480] (1-100)
  IPR028990 GK1464-like [SSF143579] (1-99)
  IPR040915 GK1464-like domain [PF18681] (5-97)

Sequence (188 aa):
EFAPRSVVIEEFIDTLEPEAYGLDQVGIFEEHGEGNRYYVGYTINKDDEITIHPFVKNERGELALEKQEWTVRKDGREKKGFHSLQEAEEVIHSEFAPRSVVIEEFIDTLEPEAYGLDQVGIFEEHGEGNRYYVGYTINKDDEITIHPFVKNERGELALEKQEWTVRKDGREKKGFHSLQEAEEVIHS

Foldseek 3Di:
DWDAPVVVQVVQVVCVVVVPVPADDKDKDKDCDPDQWIKIFMDGCDPNFWTKITWGADPVRTIDHDAQKIWIAGPNDIDIDHRDPVSNCVVPVD/DWDAPVVVLVVQVVCVVVVPVPADDKDWDKDQDPPQWIKIFMDGQDPNFWTKITWGADPVRTTDHDAQWMWIAGPNDIDIDQRHPVSNCVVPVD